Protein AF-A0A2E9ITE6-F1 (afdb_monomer_lite)

pLDDT: mean 83.81, std 17.24, range [31.77, 98.81]

Structure (mmCIF, N/CA/C/O backbone):
data_AF-A0A2E9ITE6-F1
#
_entry.id   AF-A0A2E9ITE6-F1
#
loop_
_atom_site.group_PDB
_atom_site.id
_atom_site.type_symbol
_atom_site.label_atom_id
_atom_site.label_alt_id
_atom_site.label_comp_id
_atom_site.label_asym_id
_atom_site.label_entity_id
_atom_site.label_seq_id
_atom_site.pdbx_PDB_ins_code
_atom_site.Cartn_x
_atom_site.Cartn_y
_atom_site.Cartn_z
_atom_site.occupancy
_atom_site.B_iso_or_equiv
_atom_site.auth_seq_id
_atom_site.auth_comp_id
_atom_site.auth_asym_id
_atom_site.auth_atom_id
_atom_site.pdbx_PDB_model_num
ATOM 1 N N . MET A 1 1 ? -23.332 -59.204 -45.149 1.00 41.25 1 MET A N 1
ATOM 2 C CA . MET A 1 1 ? -22.687 -58.885 -43.858 1.00 41.25 1 MET A CA 1
ATOM 3 C C . MET A 1 1 ? -21.439 -58.069 -44.155 1.00 41.25 1 MET A C 1
ATOM 5 O O . MET A 1 1 ? -20.481 -58.637 -44.654 1.00 41.25 1 MET A O 1
ATOM 9 N N . PHE A 1 2 ? -21.474 -56.753 -43.944 1.00 36.38 2 PHE A N 1
ATOM 10 C CA . PHE A 1 2 ? -20.295 -55.887 -44.044 1.00 36.38 2 PHE A CA 1
ATOM 11 C C . PHE A 1 2 ? -20.056 -55.280 -42.661 1.00 36.38 2 PHE A C 1
ATOM 13 O O . PHE A 1 2 ? -20.896 -54.529 -42.166 1.00 36.38 2 PHE A O 1
ATOM 20 N N . ASN A 1 3 ? -18.946 -55.659 -42.025 1.00 39.72 3 ASN A N 1
ATOM 21 C CA . ASN A 1 3 ? -18.510 -55.094 -40.751 1.00 39.72 3 ASN A CA 1
ATOM 22 C C . ASN A 1 3 ? -18.077 -53.640 -40.974 1.00 39.72 3 ASN A C 1
ATOM 24 O O . ASN A 1 3 ? -17.116 -53.377 -41.695 1.00 39.72 3 ASN A O 1
ATOM 28 N N . LYS A 1 4 ? -18.793 -52.697 -40.354 1.00 42.81 4 LYS A N 1
ATOM 29 C CA . LYS A 1 4 ? -18.358 -51.304 -40.224 1.00 42.81 4 LYS A CA 1
ATOM 30 C C . LYS A 1 4 ? -17.312 -51.233 -39.111 1.00 42.81 4 LYS A C 1
ATOM 32 O O . LYS A 1 4 ? -17.657 -51.377 -37.943 1.00 42.81 4 LYS A O 1
ATOM 37 N N . TYR A 1 5 ? -16.055 -51.008 -39.474 1.00 42.72 5 TYR A N 1
ATOM 38 C CA . TYR A 1 5 ? -15.015 -50.600 -38.533 1.00 42.72 5 TYR A CA 1
ATOM 39 C C . TYR A 1 5 ? -15.085 -49.077 -38.371 1.00 42.72 5 TYR A C 1
ATOM 41 O O . TYR A 1 5 ? -14.841 -48.339 -39.324 1.00 42.72 5 TYR A O 1
ATOM 49 N N . SER A 1 6 ? -15.469 -48.610 -37.182 1.00 41.81 6 SER A N 1
ATOM 50 C CA . SER A 1 6 ? -15.371 -47.198 -36.804 1.00 41.81 6 SER A CA 1
ATOM 51 C C . SER A 1 6 ? -13.935 -46.901 -36.380 1.00 41.81 6 SER A C 1
ATOM 53 O O . SER A 1 6 ? -13.457 -47.453 -35.392 1.00 41.81 6 SER A O 1
ATOM 55 N N . TYR A 1 7 ? -13.252 -46.036 -37.125 1.00 37.31 7 TYR A N 1
ATOM 56 C CA . TYR A 1 7 ? -11.965 -45.477 -36.723 1.00 37.31 7 TYR A CA 1
ATOM 57 C C . TYR A 1 7 ? -12.221 -44.259 -35.834 1.00 37.31 7 TYR A C 1
ATOM 59 O O . TYR A 1 7 ? -12.687 -43.225 -36.309 1.00 37.31 7 TYR A O 1
ATOM 67 N N . THR A 1 8 ? -11.942 -44.384 -34.538 1.00 37.75 8 THR A N 1
ATOM 68 C CA . THR A 1 8 ? -11.941 -43.248 -33.612 1.00 37.75 8 THR A CA 1
ATOM 69 C C . THR A 1 8 ? -10.639 -42.478 -33.810 1.00 37.75 8 THR A C 1
ATOM 71 O O . THR A 1 8 ? -9.567 -42.956 -33.442 1.00 37.75 8 THR A O 1
ATOM 74 N N . LEU A 1 9 ? -10.721 -41.305 -34.436 1.00 38.78 9 LEU A N 1
ATOM 75 C CA . LEU A 1 9 ? -9.591 -40.396 -34.602 1.00 38.78 9 LEU A CA 1
ATOM 76 C C . LEU A 1 9 ? -9.356 -39.671 -33.265 1.00 38.78 9 LEU A C 1
ATOM 78 O O . LEU A 1 9 ? -10.164 -38.836 -32.864 1.00 38.78 9 LEU A O 1
ATOM 82 N N . PHE A 1 10 ? -8.281 -40.009 -32.553 1.00 34.69 10 PHE A N 1
ATOM 83 C CA . PHE A 1 10 ? -7.825 -39.243 -31.390 1.00 34.69 10 PHE A CA 1
ATOM 84 C C . PHE A 1 10 ? -7.021 -38.039 -31.894 1.00 34.69 10 PHE A C 1
ATOM 86 O O . PHE A 1 10 ? -5.903 -38.197 -32.381 1.00 34.69 10 PHE A O 1
ATOM 93 N N . ALA A 1 11 ? -7.595 -36.839 -31.808 1.00 40.00 11 ALA A N 1
ATOM 94 C CA . ALA A 1 11 ? -6.848 -35.601 -31.996 1.00 40.00 11 ALA A CA 1
ATOM 95 C C . ALA A 1 11 ? -6.109 -35.287 -30.688 1.00 40.00 11 ALA A C 1
ATOM 97 O O . ALA A 1 11 ? -6.727 -34.927 -29.688 1.00 40.00 11 ALA A O 1
ATOM 98 N N . LEU A 1 12 ? -4.790 -35.482 -30.681 1.00 31.77 12 LEU A N 1
ATOM 99 C CA . LEU A 1 12 ? -3.928 -35.039 -29.591 1.00 31.77 12 LEU A CA 1
ATOM 100 C C . LEU A 1 12 ? -3.688 -33.536 -29.777 1.00 31.77 12 LEU A C 1
ATOM 102 O O . LEU A 1 12 ? -2.874 -33.133 -30.608 1.00 31.77 12 LEU A O 1
ATOM 106 N N . THR A 1 13 ? -4.432 -32.703 -29.054 1.00 41.09 13 THR A N 1
ATOM 107 C CA . THR A 1 13 ? -4.184 -31.259 -29.022 1.00 41.09 13 THR A CA 1
ATOM 108 C C . THR A 1 13 ? -2.882 -31.027 -28.264 1.00 41.09 13 THR A C 1
ATOM 110 O O . THR A 1 13 ? -2.829 -31.174 -27.044 1.00 41.09 13 THR A O 1
ATOM 113 N N . LEU A 1 14 ? -1.806 -30.728 -28.991 1.00 33.38 14 LEU A N 1
ATOM 114 C CA . LEU A 1 14 ? -0.538 -30.322 -28.400 1.00 33.38 14 LEU A CA 1
ATOM 115 C C . LEU A 1 14 ? -0.728 -28.910 -27.833 1.00 33.38 14 LEU A C 1
ATOM 117 O O . LEU A 1 14 ? -0.693 -27.931 -28.573 1.00 33.38 14 LEU A O 1
ATOM 121 N N . ILE A 1 15 ? -0.998 -28.811 -26.531 1.00 42.88 15 ILE A N 1
ATOM 122 C CA . ILE A 1 15 ? -0.981 -27.529 -25.826 1.00 42.88 15 ILE A CA 1
ATOM 123 C C . ILE A 1 15 ? 0.493 -27.158 -25.675 1.00 42.88 15 ILE A C 1
ATOM 125 O O . ILE A 1 15 ? 1.207 -27.725 -24.849 1.00 42.88 15 ILE A O 1
ATOM 129 N N . THR A 1 16 ? 0.978 -26.258 -26.525 1.00 40.75 16 THR A N 1
ATOM 130 C CA . THR A 1 16 ? 2.280 -25.621 -26.339 1.00 40.75 16 THR A CA 1
ATOM 131 C C . THR A 1 16 ? 2.180 -24.709 -25.124 1.00 40.75 16 THR A C 1
ATOM 133 O O . THR A 1 16 ? 1.663 -23.601 -25.227 1.00 40.75 16 THR A O 1
ATOM 136 N N . ALA A 1 17 ? 2.641 -25.184 -23.968 1.00 41.28 17 ALA A N 1
ATOM 137 C CA . ALA A 1 17 ? 2.921 -24.311 -22.840 1.00 41.28 17 ALA A CA 1
ATOM 138 C C . ALA A 1 17 ? 4.146 -23.465 -23.209 1.00 41.28 17 ALA A C 1
ATOM 140 O O . ALA A 1 17 ? 5.260 -23.982 -23.308 1.00 41.28 17 ALA A O 1
ATOM 141 N N . THR A 1 18 ? 3.943 -22.180 -23.479 1.00 49.12 18 THR A N 1
ATOM 142 C CA . THR A 1 18 ? 5.039 -21.215 -23.527 1.00 49.12 18 THR A CA 1
ATOM 143 C C . THR A 1 18 ? 5.490 -20.979 -22.093 1.00 49.12 18 THR A C 1
ATOM 145 O O . THR A 1 18 ? 4.862 -20.228 -21.358 1.00 49.12 18 THR A O 1
ATOM 148 N N . ALA A 1 19 ? 6.546 -21.670 -21.666 1.00 47.53 19 ALA A N 1
ATOM 149 C CA . ALA A 1 19 ? 7.256 -21.302 -20.450 1.00 47.53 19 ALA A CA 1
ATOM 150 C C . ALA A 1 19 ? 8.014 -20.001 -20.746 1.00 47.53 19 ALA A C 1
ATOM 152 O O . ALA A 1 19 ? 9.022 -20.023 -21.452 1.00 47.53 19 ALA A O 1
ATOM 153 N N . SER A 1 20 ? 7.493 -18.867 -20.286 1.00 57.78 20 SER A N 1
ATOM 154 C CA . SER A 1 20 ? 8.227 -17.606 -20.303 1.00 57.78 20 SER A CA 1
ATOM 155 C C . SER A 1 20 ? 9.176 -17.602 -19.100 1.00 57.78 20 SER A C 1
ATOM 157 O O . SER A 1 20 ? 8.721 -17.776 -17.971 1.00 57.78 20 SER A O 1
ATOM 159 N N . ALA A 1 21 ? 10.480 -17.478 -19.330 1.00 61.66 21 ALA A N 1
ATOM 160 C CA . ALA A 1 21 ? 11.458 -17.394 -18.246 1.00 61.66 21 ALA A CA 1
ATOM 161 C C . ALA A 1 21 ? 11.415 -16.004 -17.601 1.00 61.66 21 ALA A C 1
ATOM 163 O O . ALA A 1 21 ? 11.238 -15.025 -18.314 1.00 61.66 21 ALA A O 1
ATOM 164 N N . ASP A 1 22 ? 11.588 -15.914 -16.285 1.00 80.62 22 ASP A N 1
ATOM 165 C CA . ASP A 1 22 ? 11.754 -14.629 -15.599 1.00 80.62 22 ASP A CA 1
ATOM 166 C C . ASP A 1 22 ? 12.986 -13.886 -16.130 1.00 80.62 22 ASP A C 1
ATOM 168 O O . ASP A 1 22 ? 14.000 -14.505 -16.459 1.00 80.62 22 ASP A O 1
ATOM 172 N N . THR A 1 23 ? 12.913 -12.558 -16.176 1.00 85.44 23 THR A N 1
ATOM 173 C CA . THR A 1 23 ? 14.030 -11.697 -16.581 1.00 85.44 23 THR A CA 1
ATOM 174 C C . THR A 1 23 ? 14.613 -11.019 -15.350 1.00 85.44 23 THR A C 1
ATOM 176 O O . THR A 1 23 ? 13.887 -10.607 -14.445 1.00 85.44 23 THR A O 1
ATOM 179 N N . THR A 1 24 ? 15.935 -10.908 -15.272 1.00 89.50 24 THR A N 1
ATOM 180 C CA . THR A 1 24 ? 16.607 -10.267 -14.133 1.00 89.50 24 THR A CA 1
ATOM 181 C C . THR A 1 24 ? 17.216 -8.948 -14.569 1.00 89.50 24 THR A C 1
ATOM 183 O O . THR A 1 24 ? 17.790 -8.851 -15.655 1.00 89.50 24 THR A O 1
ATOM 186 N N . TRP A 1 25 ? 17.115 -7.940 -13.708 1.00 89.25 25 TRP A N 1
ATOM 187 C CA . TRP A 1 25 ? 17.840 -6.693 -13.873 1.00 89.25 25 TRP A CA 1
ATOM 188 C C . TRP A 1 25 ? 19.344 -6.971 -13.861 1.00 89.25 25 TRP A C 1
ATOM 190 O O . TRP A 1 25 ? 19.898 -7.418 -12.855 1.00 89.25 25 TRP A O 1
ATOM 200 N N . ILE A 1 26 ? 20.008 -6.704 -14.981 1.00 87.38 26 ILE A N 1
ATOM 201 C CA . ILE A 1 26 ? 21.465 -6.831 -15.119 1.00 87.38 26 ILE A CA 1
ATOM 202 C C . ILE A 1 26 ? 22.167 -5.471 -15.032 1.00 87.38 26 ILE A C 1
ATOM 204 O O . ILE A 1 26 ? 23.396 -5.421 -14.966 1.00 87.38 26 ILE A O 1
ATOM 208 N N . GLY A 1 27 ? 21.383 -4.389 -14.967 1.00 78.38 27 GLY A N 1
ATOM 209 C CA . GLY A 1 27 ? 21.866 -3.018 -15.042 1.00 78.38 27 GLY A CA 1
ATOM 210 C C . GLY A 1 27 ? 22.325 -2.653 -16.444 1.00 78.38 27 GLY A C 1
ATOM 211 O O . GLY A 1 27 ? 22.380 -3.501 -17.337 1.00 78.38 27 GLY A O 1
ATOM 212 N N . ALA A 1 28 ? 22.676 -1.381 -16.621 1.00 62.84 28 ALA A N 1
ATOM 213 C CA . ALA A 1 28 ? 23.299 -0.924 -17.848 1.00 62.84 28 ALA A CA 1
ATOM 214 C C . ALA A 1 28 ? 24.477 -1.847 -18.170 1.00 62.84 28 ALA A C 1
ATOM 216 O O . ALA A 1 28 ? 25.402 -2.007 -17.365 1.00 62.84 28 ALA A O 1
ATOM 217 N N . GLY A 1 29 ? 24.433 -2.478 -19.346 1.00 56.12 29 GLY A N 1
ATOM 218 C CA . GLY A 1 29 ? 25.604 -3.113 -19.934 1.00 56.12 29 GLY A CA 1
ATOM 219 C C . GLY A 1 29 ? 26.759 -2.108 -20.045 1.00 56.12 29 GLY A C 1
ATOM 220 O O . GLY A 1 29 ? 26.729 -1.006 -19.509 1.00 56.12 29 GLY A O 1
ATOM 221 N N . THR A 1 30 ? 27.817 -2.438 -20.778 1.00 48.75 30 THR A N 1
ATOM 222 C CA . THR A 1 30 ? 29.015 -1.576 -20.893 1.00 48.75 30 THR A CA 1
ATOM 223 C C . THR A 1 30 ? 28.768 -0.128 -21.365 1.00 48.75 30 THR A C 1
ATOM 225 O O . THR A 1 30 ? 29.694 0.678 -21.299 1.00 48.75 30 THR A O 1
ATOM 228 N N . ASP A 1 31 ? 27.544 0.213 -21.776 1.00 50.41 31 ASP A N 1
ATOM 229 C CA . ASP A 1 31 ? 27.064 1.566 -22.040 1.00 50.41 31 ASP A CA 1
ATOM 230 C C . ASP A 1 31 ? 26.201 2.065 -20.860 1.00 50.41 31 ASP A C 1
ATOM 232 O O . ASP A 1 31 ? 24.984 1.923 -20.838 1.00 50.41 31 ASP A O 1
ATOM 236 N N . ALA A 1 32 ? 26.865 2.648 -19.858 1.00 48.66 32 ALA A N 1
ATOM 237 C CA . ALA A 1 32 ? 26.340 3.102 -18.562 1.00 48.66 32 ALA A CA 1
ATOM 238 C C . ALA A 1 32 ? 25.343 4.291 -18.605 1.00 48.66 32 ALA A C 1
ATOM 240 O O . ALA A 1 32 ? 25.420 5.183 -17.761 1.00 48.66 32 ALA A O 1
ATOM 241 N N . ALA A 1 33 ? 24.467 4.371 -19.607 1.00 53.53 33 ALA A N 1
ATOM 242 C CA . ALA A 1 33 ? 23.705 5.587 -19.891 1.00 53.53 33 ALA A CA 1
ATOM 243 C C . ALA A 1 33 ? 22.247 5.585 -19.414 1.00 53.53 33 ALA A C 1
ATOM 245 O O . ALA A 1 33 ? 21.656 6.659 -19.408 1.00 53.53 33 ALA A O 1
ATOM 246 N N . SER A 1 34 ? 21.670 4.450 -19.012 1.00 68.62 34 SER A N 1
ATOM 247 C CA . SER A 1 34 ? 20.278 4.444 -18.561 1.00 68.62 34 SER A CA 1
ATOM 248 C C . SER A 1 34 ? 20.054 3.499 -17.385 1.00 68.62 34 SER A C 1
ATOM 250 O O . SER A 1 34 ? 20.242 2.288 -17.487 1.00 68.62 34 SER A O 1
ATOM 252 N N . SER A 1 35 ? 19.670 4.079 -16.251 1.00 81.88 35 SER A N 1
ATOM 253 C CA . SER A 1 35 ? 19.080 3.413 -15.084 1.00 81.88 35 SER A CA 1
ATOM 254 C C . SER A 1 35 ? 17.596 3.096 -15.293 1.00 81.88 35 SER A C 1
ATOM 256 O O . SER A 1 35 ? 16.972 2.556 -14.378 1.00 81.88 35 SER A O 1
ATOM 258 N N . ASP A 1 36 ? 17.051 3.399 -16.478 1.00 87.12 36 ASP A N 1
ATOM 259 C CA . ASP A 1 36 ? 15.643 3.239 -16.818 1.00 87.12 36 ASP A CA 1
ATOM 260 C C . ASP A 1 36 ? 15.212 1.777 -16.746 1.00 87.12 36 ASP A C 1
ATOM 262 O O . ASP A 1 36 ? 15.728 0.890 -17.440 1.00 87.12 36 ASP A O 1
ATOM 266 N N . ILE A 1 37 ? 14.194 1.534 -15.932 1.00 87.19 37 ILE A N 1
ATOM 267 C CA . ILE A 1 37 ? 13.508 0.252 -15.854 1.00 87.19 37 ILE A CA 1
ATOM 268 C C . ILE A 1 37 ? 12.767 -0.084 -17.165 1.00 87.19 37 ILE A C 1
ATOM 270 O O . ILE A 1 37 ? 12.460 -1.252 -17.427 1.00 87.19 37 ILE A O 1
ATOM 274 N N . GLY A 1 38 ? 12.471 0.934 -17.978 1.00 86.50 38 GLY A N 1
ATOM 275 C CA . GLY A 1 38 ? 11.885 0.884 -19.312 1.00 86.50 38 GLY A CA 1
ATOM 276 C C . GLY A 1 38 ? 12.831 0.456 -20.437 1.00 86.50 38 GLY A C 1
ATOM 277 O O . GLY A 1 38 ? 12.330 0.075 -21.500 1.00 86.50 38 GLY A O 1
ATOM 278 N N . ASP A 1 39 ? 14.149 0.409 -20.220 1.00 87.00 39 ASP A N 1
ATOM 279 C CA . ASP A 1 39 ? 15.110 -0.019 -21.242 1.00 87.00 39 ASP A CA 1
ATOM 280 C C . ASP A 1 39 ? 15.305 -1.544 -21.238 1.00 87.00 39 ASP A C 1
ATOM 282 O O . ASP A 1 39 ? 15.857 -2.128 -20.306 1.00 87.00 39 ASP A O 1
ATOM 286 N N . ALA A 1 40 ? 14.901 -2.205 -22.328 1.00 87.25 40 ALA A N 1
ATOM 287 C CA . ALA A 1 40 ? 15.056 -3.647 -22.523 1.00 87.25 40 ALA A CA 1
ATOM 288 C C . ALA A 1 40 ? 16.512 -4.136 -22.449 1.00 87.25 40 ALA A C 1
ATOM 290 O O . ALA A 1 40 ? 16.728 -5.311 -22.154 1.00 87.25 40 ALA A O 1
ATOM 291 N N . ALA A 1 41 ? 17.495 -3.272 -22.720 1.00 87.50 41 ALA A N 1
ATOM 292 C CA . ALA A 1 41 ? 18.912 -3.616 -22.647 1.00 87.50 41 ALA A CA 1
ATOM 293 C C . ALA A 1 41 ? 19.403 -3.851 -21.207 1.00 87.50 41 ALA A C 1
ATOM 295 O O . ALA A 1 41 ? 20.414 -4.529 -21.017 1.00 87.50 41 ALA A O 1
ATOM 296 N N . ASN A 1 42 ? 18.675 -3.348 -20.206 1.00 87.69 42 ASN A N 1
ATOM 297 C CA . ASN A 1 42 ? 18.994 -3.514 -18.786 1.00 87.69 42 ASN A CA 1
ATOM 298 C C . ASN A 1 42 ? 18.491 -4.841 -18.191 1.00 87.69 42 ASN A C 1
ATOM 300 O O . ASN A 1 42 ? 18.655 -5.101 -16.993 1.00 87.69 42 ASN A O 1
ATOM 304 N N . TRP A 1 43 ? 17.885 -5.691 -19.018 1.00 89.19 43 TRP A N 1
ATOM 305 C CA . TRP A 1 43 ? 17.232 -6.930 -18.616 1.00 89.19 43 TRP A CA 1
ATOM 306 C C . TRP A 1 43 ? 17.854 -8.135 -19.320 1.00 89.19 43 TRP A C 1
ATOM 308 O O . TRP A 1 43 ? 18.120 -8.085 -20.521 1.00 89.19 43 TRP A O 1
ATOM 318 N N . SER A 1 44 ? 18.059 -9.235 -18.588 1.00 88.94 44 SER A N 1
ATOM 319 C CA . SER A 1 44 ? 18.719 -10.441 -19.117 1.00 88.94 44 SER A CA 1
ATOM 320 C C . SER A 1 44 ? 18.041 -11.008 -20.362 1.00 88.94 44 SER A C 1
ATOM 322 O O . SER A 1 44 ? 18.722 -11.478 -21.271 1.00 88.94 44 SER A O 1
ATOM 324 N N . ASP A 1 45 ? 16.711 -10.929 -20.405 1.00 86.25 45 ASP A N 1
ATOM 325 C CA . ASP A 1 45 ? 15.880 -11.544 -21.439 1.00 86.25 45 ASP A CA 1
ATOM 326 C C . ASP A 1 45 ? 14.832 -10.560 -21.992 1.00 86.25 45 ASP A C 1
ATOM 328 O O . ASP A 1 45 ? 13.750 -10.948 -22.432 1.00 86.25 45 ASP A O 1
ATOM 332 N N . GLY A 1 46 ? 15.165 -9.264 -21.987 1.00 84.88 46 GLY A N 1
ATOM 333 C CA . GLY A 1 46 ? 14.271 -8.179 -22.398 1.00 84.88 46 GLY A CA 1
ATOM 334 C C . GLY A 1 46 ? 13.287 -7.751 -21.306 1.00 84.88 46 GLY A C 1
ATOM 335 O O . GLY A 1 46 ? 13.321 -8.253 -20.182 1.00 84.88 46 GLY A O 1
ATOM 336 N N . LEU A 1 47 ? 12.433 -6.775 -21.634 1.00 85.06 47 LEU A N 1
ATOM 337 C CA . LEU A 1 47 ? 11.536 -6.138 -20.667 1.00 85.06 47 LEU A CA 1
ATOM 338 C C . LEU A 1 47 ? 10.532 -7.107 -20.044 1.00 85.06 47 LEU A C 1
ATOM 340 O O . LEU A 1 47 ? 9.935 -7.900 -20.776 1.00 85.06 47 LEU A O 1
ATOM 344 N N . PRO A 1 48 ? 10.236 -6.948 -18.740 1.00 84.94 48 PRO A N 1
ATOM 345 C CA . PRO A 1 48 ? 9.089 -7.567 -18.093 1.00 84.94 48 PRO A CA 1
ATOM 346 C C . PRO A 1 48 ? 7.793 -7.322 -18.878 1.00 84.94 48 PRO A C 1
ATOM 348 O O . PRO A 1 48 ? 7.565 -6.206 -19.344 1.00 84.94 48 PRO A O 1
ATOM 351 N N . THR A 1 49 ? 6.925 -8.328 -19.023 1.00 76.31 49 THR A N 1
ATOM 352 C CA . THR A 1 49 ? 5.613 -8.177 -19.675 1.00 76.31 49 THR A CA 1
ATOM 353 C C . THR A 1 49 ? 4.546 -8.978 -18.943 1.00 76.31 49 THR A C 1
ATOM 355 O O . THR A 1 49 ? 4.803 -10.068 -18.453 1.00 76.31 49 THR A O 1
ATOM 358 N N . ASN A 1 50 ? 3.322 -8.460 -18.907 1.00 67.38 50 ASN A N 1
ATOM 359 C CA . ASN A 1 50 ? 2.139 -9.159 -18.407 1.00 67.38 50 ASN A CA 1
ATOM 360 C C . ASN A 1 50 ? 1.318 -9.722 -19.585 1.00 67.38 50 ASN A C 1
ATOM 362 O O . ASN A 1 50 ? 0.149 -9.380 -19.765 1.00 67.38 50 ASN A O 1
ATOM 366 N N . SER A 1 51 ? 1.960 -10.497 -20.472 1.00 56.44 51 SER A N 1
ATOM 367 C CA . SER A 1 51 ? 1.342 -10.936 -21.740 1.00 56.44 51 SER A CA 1
ATOM 368 C C . SER A 1 51 ? 0.220 -11.976 -21.588 1.00 56.44 51 SER A C 1
ATOM 370 O O . SER A 1 51 ? -0.485 -12.254 -22.559 1.00 56.44 51 SER A O 1
ATOM 372 N N . ASP A 1 52 ? -0.022 -12.471 -20.374 1.00 51.19 52 ASP A N 1
ATOM 373 C CA . ASP A 1 52 ? -1.215 -13.235 -20.022 1.00 51.19 52 ASP A CA 1
ATOM 374 C C . ASP A 1 52 ? -1.567 -12.990 -18.540 1.00 51.19 52 ASP A C 1
ATOM 376 O O . ASP A 1 52 ? -0.867 -13.509 -17.677 1.00 51.19 52 ASP A O 1
ATOM 380 N N . PRO A 1 53 ? -2.643 -12.246 -18.212 1.00 46.94 53 PRO A N 1
ATOM 381 C CA . PRO A 1 53 ? -3.041 -11.973 -16.827 1.00 46.94 53 PRO A CA 1
ATOM 382 C C . PRO A 1 53 ? -3.484 -13.228 -16.053 1.00 46.94 53 PRO A C 1
ATOM 384 O O . PRO A 1 53 ? -3.689 -13.153 -14.842 1.00 46.94 53 PRO A O 1
ATOM 387 N N . ALA A 1 54 ? -3.659 -14.373 -16.728 1.00 44.25 54 ALA A N 1
ATOM 388 C CA . ALA A 1 54 ? -3.930 -15.668 -16.105 1.00 44.25 54 ALA A CA 1
ATOM 389 C C . ALA A 1 54 ? -2.670 -16.536 -15.932 1.00 44.25 54 ALA A C 1
ATOM 391 O O . ALA A 1 54 ? -2.738 -17.575 -15.269 1.00 44.25 54 ALA A O 1
ATOM 392 N N . SER A 1 55 ? -1.531 -16.129 -16.497 1.00 47.59 55 SER A N 1
ATOM 393 C CA . SER A 1 55 ? -0.244 -16.773 -16.273 1.00 47.59 55 SER A CA 1
ATOM 394 C C . SER A 1 55 ? 0.633 -15.842 -15.444 1.00 47.59 55 SER A C 1
ATOM 396 O O . SER A 1 55 ? 0.832 -14.683 -15.784 1.00 47.59 55 SER A O 1
ATOM 398 N N . GLU A 1 56 ? 1.249 -16.351 -14.387 1.00 51.16 56 GLU A N 1
ATOM 399 C CA . GLU A 1 56 ? 2.313 -15.650 -13.650 1.00 51.16 56 GLU A CA 1
ATOM 400 C C . GLU A 1 56 ? 3.588 -15.434 -14.512 1.00 51.16 56 GLU A C 1
ATOM 402 O O . GLU A 1 56 ? 4.673 -15.177 -14.002 1.00 51.16 56 GLU A O 1
ATOM 407 N N . GLY A 1 57 ? 3.483 -15.589 -15.834 1.00 54.09 57 GLY A N 1
ATOM 408 C CA . GLY A 1 57 ? 4.569 -15.780 -16.776 1.00 54.09 57 GLY A CA 1
ATOM 409 C C . GLY A 1 57 ? 5.064 -14.476 -17.374 1.00 54.09 57 GLY A C 1
ATOM 410 O O . GLY A 1 57 ? 4.650 -14.092 -18.467 1.00 54.09 57 GLY A O 1
ATOM 411 N N . PHE A 1 58 ? 5.948 -13.828 -16.620 1.00 59.94 58 PHE A N 1
ATOM 412 C CA . PHE A 1 58 ? 7.198 -13.175 -17.033 1.00 59.94 58 PHE A CA 1
ATOM 413 C C . PHE A 1 58 ? 7.484 -12.069 -16.012 1.00 59.94 58 PHE A C 1
ATOM 415 O O . PHE A 1 58 ? 7.017 -10.931 -16.126 1.00 59.94 58 PHE A O 1
ATOM 422 N N . ILE A 1 59 ? 8.204 -12.441 -14.953 1.00 76.38 59 ILE A N 1
ATOM 423 C CA . ILE A 1 59 ? 8.473 -11.568 -13.813 1.00 76.38 59 ILE A CA 1
ATOM 424 C C . ILE A 1 59 ? 9.813 -10.865 -14.032 1.00 76.38 59 ILE A C 1
ATOM 426 O O . ILE A 1 59 ? 10.817 -11.497 -14.359 1.00 76.38 59 ILE A O 1
ATOM 430 N N . GLY A 1 60 ? 9.835 -9.549 -13.829 1.00 82.75 60 GLY A N 1
ATOM 431 C CA . GLY A 1 60 ? 11.066 -8.783 -13.694 1.00 82.75 60 GLY A CA 1
ATOM 432 C C . GLY A 1 60 ? 11.615 -8.873 -12.277 1.00 82.75 60 GLY A C 1
ATOM 433 O O . GLY A 1 60 ? 11.010 -8.338 -11.349 1.00 82.75 60 GLY A O 1
ATOM 434 N N . LEU A 1 61 ? 12.770 -9.509 -12.092 1.00 87.81 61 LEU A N 1
ATOM 435 C CA . LEU A 1 61 ? 13.484 -9.511 -10.818 1.00 87.81 61 LEU A CA 1
ATOM 436 C C . LEU A 1 61 ? 14.450 -8.324 -10.742 1.00 87.81 61 LEU A C 1
ATOM 438 O O . LEU A 1 61 ? 15.470 -8.298 -11.427 1.00 87.81 61 LEU A O 1
ATOM 442 N N . VAL A 1 62 ? 14.173 -7.382 -9.843 1.00 86.62 62 VAL A N 1
ATOM 443 C CA . VAL A 1 62 ? 15.111 -6.328 -9.437 1.00 86.62 62 VAL A CA 1
ATOM 444 C C . VAL A 1 62 ? 15.757 -6.769 -8.120 1.00 86.62 62 VAL A C 1
ATOM 446 O O . VAL A 1 62 ? 15.172 -6.645 -7.042 1.00 86.62 62 VAL A O 1
ATOM 449 N N . GLY A 1 63 ? 16.948 -7.368 -8.194 1.00 83.56 63 GLY A N 1
ATOM 450 C CA . GLY A 1 63 ? 17.583 -7.997 -7.032 1.00 83.56 63 GLY A CA 1
ATOM 451 C C . GLY A 1 63 ? 18.909 -8.703 -7.332 1.00 83.56 63 GLY A C 1
ATOM 452 O O . GLY A 1 63 ? 19.541 -8.462 -8.353 1.00 83.56 63 GLY A O 1
ATOM 453 N N . GLY A 1 64 ? 19.353 -9.565 -6.408 1.00 77.88 64 GLY A N 1
ATOM 454 C CA . GLY A 1 64 ? 20.652 -10.263 -6.444 1.00 77.88 64 GLY A CA 1
ATOM 455 C C . GLY A 1 64 ? 21.741 -9.546 -5.636 1.00 77.88 64 GLY A C 1
ATOM 456 O O . GLY A 1 64 ? 22.454 -10.168 -4.850 1.00 77.88 64 GLY A O 1
ATOM 457 N N . SER A 1 65 ? 21.787 -8.222 -5.747 1.00 82.88 65 SER A N 1
ATOM 458 C CA . SER A 1 65 ? 22.473 -7.291 -4.844 1.00 82.88 65 SER A CA 1
ATOM 459 C C . SER A 1 65 ? 21.668 -5.988 -4.777 1.00 82.88 65 SER A C 1
ATOM 461 O O . SER A 1 65 ? 20.972 -5.704 -5.754 1.00 82.88 65 SER A O 1
ATOM 463 N N . PRO A 1 66 ? 21.763 -5.193 -3.692 1.00 89.19 66 PRO A N 1
ATOM 464 C CA . PRO A 1 66 ? 21.050 -3.922 -3.605 1.00 89.19 66 PRO A CA 1
ATOM 465 C C . PRO A 1 66 ? 21.365 -3.028 -4.810 1.00 89.19 66 PRO A C 1
ATOM 467 O O . PRO A 1 66 ? 22.534 -2.738 -5.081 1.00 89.19 66 PRO A O 1
ATOM 470 N N . VAL A 1 67 ? 20.328 -2.606 -5.529 1.00 90.50 67 VAL A N 1
ATOM 471 C CA . VAL A 1 67 ? 20.418 -1.699 -6.679 1.00 90.50 67 VAL A CA 1
ATOM 472 C C . VAL A 1 67 ? 19.263 -0.707 -6.650 1.00 90.50 67 VAL A C 1
ATOM 474 O O . VAL A 1 67 ? 18.159 -1.062 -6.246 1.00 90.50 67 VAL A O 1
ATOM 477 N N . THR A 1 68 ? 19.509 0.517 -7.105 1.00 91.12 68 THR A N 1
ATOM 478 C CA . THR A 1 68 ? 18.448 1.478 -7.409 1.00 91.12 68 THR A CA 1
ATOM 479 C C . THR A 1 68 ? 18.241 1.501 -8.915 1.00 91.12 68 THR A C 1
ATOM 481 O O . THR A 1 68 ? 19.202 1.687 -9.662 1.00 91.12 68 THR A O 1
ATOM 484 N N . VAL A 1 69 ? 17.004 1.283 -9.345 1.00 90.69 69 VAL A N 1
ATOM 485 C CA . VAL A 1 69 ? 16.564 1.414 -10.737 1.00 90.69 69 VAL A CA 1
ATOM 486 C C . VAL A 1 69 ? 15.596 2.581 -10.825 1.00 90.69 69 VAL A C 1
ATOM 488 O O . VAL A 1 69 ? 14.862 2.842 -9.870 1.00 90.69 69 VAL A O 1
ATOM 491 N N . GLU A 1 70 ? 15.605 3.289 -11.943 1.00 90.25 70 GLU A N 1
ATOM 492 C CA . GLU A 1 70 ? 14.853 4.530 -12.098 1.00 90.25 70 GLU A CA 1
ATOM 493 C C . GLU A 1 70 ? 13.642 4.333 -13.012 1.00 90.25 70 GLU A C 1
ATOM 495 O O . GLU A 1 70 ? 13.665 3.535 -13.949 1.00 90.25 70 GLU A O 1
ATOM 500 N N . LEU A 1 71 ? 12.568 5.059 -12.715 1.00 88.56 71 LEU A N 1
ATOM 501 C CA . LEU A 1 71 ? 11.433 5.256 -13.609 1.00 88.56 71 LEU A CA 1
ATOM 502 C C . LEU A 1 71 ? 11.676 6.541 -14.400 1.00 88.56 71 LEU A C 1
ATOM 504 O O . LEU A 1 71 ? 11.736 7.615 -13.799 1.00 88.56 71 LEU A O 1
ATOM 508 N N . GLU A 1 72 ? 11.780 6.454 -15.726 1.00 83.31 72 GLU A N 1
ATOM 509 C CA . GLU A 1 72 ? 11.890 7.639 -16.592 1.00 83.31 72 GLU A CA 1
ATOM 510 C C . GLU A 1 72 ? 10.523 8.090 -17.142 1.00 83.31 72 GLU A C 1
ATOM 512 O O . GLU A 1 72 ? 10.359 9.216 -17.621 1.00 83.31 72 GLU A O 1
ATOM 517 N N . SER A 1 73 ? 9.500 7.241 -17.035 1.00 82.88 73 SER A N 1
ATOM 518 C CA . SER A 1 73 ? 8.140 7.507 -17.484 1.00 82.88 73 SER A CA 1
ATOM 519 C C . SER A 1 73 ? 7.090 7.083 -16.461 1.00 82.88 73 SER A C 1
ATOM 521 O O . SER A 1 73 ? 7.172 6.059 -15.780 1.00 82.88 73 SER A O 1
ATOM 523 N N . ARG A 1 74 ? 5.999 7.861 -16.438 1.00 79.44 74 ARG A N 1
ATOM 524 C CA . ARG A 1 74 ? 4.820 7.657 -15.581 1.00 79.44 74 ARG A CA 1
ATOM 525 C C . ARG A 1 74 ? 4.198 6.278 -15.725 1.00 79.44 74 ARG A C 1
ATOM 527 O O . ARG A 1 74 ? 3.389 5.930 -14.882 1.00 79.44 74 ARG A O 1
ATOM 534 N N . SER A 1 75 ? 4.480 5.566 -16.815 1.00 80.19 75 SER A N 1
ATOM 535 C CA . SER A 1 75 ? 3.853 4.299 -17.187 1.00 80.19 75 SER A CA 1
ATOM 536 C C . SER A 1 75 ? 4.811 3.114 -17.201 1.00 80.19 75 SER A C 1
ATOM 538 O O . SER A 1 75 ? 4.413 2.053 -17.676 1.00 80.19 75 SER A O 1
ATOM 540 N N . ASP A 1 76 ? 6.054 3.256 -16.744 1.00 85.75 76 ASP A N 1
ATOM 541 C CA . ASP A 1 76 ? 7.050 2.185 -16.891 1.00 85.75 76 ASP A CA 1
ATOM 542 C C . ASP A 1 76 ? 6.711 0.921 -16.113 1.00 85.75 76 ASP A C 1
ATOM 544 O O . ASP A 1 76 ? 7.155 -0.166 -16.478 1.00 85.75 76 ASP A O 1
ATOM 548 N N . LEU A 1 77 ? 5.868 1.033 -15.087 1.00 88.06 77 LEU A N 1
ATOM 549 C CA . LEU A 1 77 ? 5.357 -0.132 -14.380 1.00 88.06 77 LEU A CA 1
ATOM 550 C C . LEU A 1 77 ? 4.102 -0.737 -15.020 1.00 88.06 77 LEU A C 1
ATOM 552 O O . LEU A 1 77 ? 3.686 -1.802 -14.585 1.00 88.06 77 LEU A O 1
ATOM 556 N N . ASN A 1 78 ? 3.480 -0.100 -16.020 1.00 87.69 78 ASN A N 1
ATOM 557 C CA . ASN A 1 78 ? 2.196 -0.543 -16.570 1.00 87.69 78 ASN A CA 1
ATOM 558 C C . ASN A 1 78 ? 2.308 -1.828 -17.381 1.00 87.69 78 ASN A C 1
ATOM 560 O O . ASN A 1 78 ? 3.095 -1.915 -18.322 1.00 87.69 78 ASN A O 1
ATOM 564 N N . GLY A 1 79 ? 1.416 -2.781 -17.104 1.00 86.69 79 GLY A N 1
ATOM 565 C CA . GLY A 1 79 ? 1.389 -4.043 -17.835 1.00 86.69 79 GLY A CA 1
ATOM 566 C C . GLY A 1 79 ? 2.585 -4.935 -17.520 1.00 86.69 79 GLY A C 1
ATOM 567 O O . GLY A 1 79 ? 2.982 -5.713 -18.389 1.00 86.69 79 GLY A O 1
ATOM 568 N N . ARG A 1 80 ? 3.203 -4.798 -16.340 1.00 87.56 80 ARG A N 1
ATOM 569 C CA . ARG A 1 80 ? 4.443 -5.498 -15.986 1.00 87.56 80 ARG A CA 1
ATOM 570 C C . ARG A 1 80 ? 4.384 -6.042 -14.564 1.00 87.56 80 ARG A C 1
ATOM 572 O O . ARG A 1 80 ? 3.850 -5.402 -13.664 1.00 87.56 80 ARG A O 1
ATOM 579 N N . ASN A 1 81 ? 4.960 -7.224 -14.370 1.00 89.19 81 ASN A N 1
ATOM 580 C CA . ASN A 1 81 ? 5.056 -7.853 -13.060 1.00 89.19 81 ASN A CA 1
ATOM 581 C C . ASN A 1 81 ? 6.495 -7.775 -12.554 1.00 89.19 81 ASN A C 1
ATOM 583 O O . ASN A 1 81 ? 7.423 -8.117 -13.288 1.00 89.19 81 ASN A O 1
ATOM 587 N N . TYR A 1 82 ? 6.678 -7.349 -11.307 1.00 91.62 82 TYR A N 1
ATOM 588 C CA . TYR A 1 82 ? 7.993 -7.151 -10.707 1.00 91.62 82 TYR A CA 1
ATOM 589 C C . TYR A 1 82 ? 8.108 -7.824 -9.344 1.00 91.62 82 TYR A C 1
ATOM 591 O O . TYR A 1 82 ? 7.179 -7.778 -8.537 1.00 91.62 82 TYR A O 1
ATOM 599 N N . THR A 1 83 ? 9.294 -8.351 -9.059 1.00 93.81 83 THR A N 1
ATOM 600 C CA . THR A 1 83 ? 9.742 -8.672 -7.704 1.00 93.81 83 THR A CA 1
ATOM 601 C C . THR A 1 83 ? 10.960 -7.819 -7.386 1.00 93.81 83 THR A C 1
ATOM 603 O O . THR A 1 83 ? 11.977 -7.902 -8.074 1.00 93.81 83 THR A O 1
ATOM 606 N N . VAL A 1 84 ? 10.877 -7.016 -6.330 1.00 95.38 84 VAL A N 1
ATOM 607 C CA . VAL A 1 84 ? 11.977 -6.186 -5.830 1.00 95.38 84 VAL A CA 1
ATOM 608 C C . VAL A 1 84 ? 12.414 -6.749 -4.490 1.00 95.38 84 VAL A C 1
ATOM 610 O O . VAL A 1 84 ? 11.599 -6.913 -3.582 1.00 95.38 84 VAL A O 1
ATOM 613 N N . SER A 1 85 ? 13.693 -7.078 -4.358 1.00 95.06 85 SER A N 1
ATOM 614 C CA . SER A 1 85 ? 14.203 -7.786 -3.180 1.00 95.06 85 SER A CA 1
ATOM 615 C C . SER A 1 85 ? 15.595 -7.319 -2.776 1.00 95.06 85 SER A C 1
ATOM 617 O O . SER A 1 85 ? 16.237 -6.551 -3.488 1.00 95.06 85 SER A O 1
ATOM 619 N N . ASN A 1 86 ? 16.091 -7.832 -1.646 1.00 92.19 86 ASN A N 1
ATOM 620 C CA . ASN A 1 86 ? 17.473 -7.642 -1.188 1.00 92.19 86 ASN A CA 1
ATOM 621 C C . ASN A 1 86 ? 17.889 -6.168 -1.002 1.00 92.19 86 ASN A C 1
ATOM 623 O O . ASN A 1 86 ? 19.038 -5.818 -1.261 1.00 92.19 86 ASN A O 1
ATOM 627 N N . GLY A 1 87 ? 16.975 -5.306 -0.556 1.00 93.06 87 GLY A N 1
ATOM 628 C CA . GLY A 1 87 ? 17.227 -3.878 -0.345 1.00 93.06 87 GLY A CA 1
ATOM 629 C C . GLY A 1 87 ? 17.301 -3.051 -1.628 1.00 93.06 87 GLY A C 1
ATOM 630 O O . GLY A 1 87 ? 17.735 -1.905 -1.573 1.00 93.06 87 GLY A O 1
ATOM 631 N N . SER A 1 88 ? 16.933 -3.619 -2.779 1.00 95.31 88 SER A N 1
ATOM 632 C CA . SER A 1 88 ? 16.837 -2.870 -4.032 1.00 95.31 88 SER A CA 1
ATOM 633 C C . SER A 1 88 ? 15.633 -1.935 -4.042 1.00 95.31 88 SER A C 1
ATOM 635 O O . SER A 1 88 ? 14.628 -2.203 -3.383 1.00 95.31 88 SER A O 1
ATOM 637 N N . THR A 1 89 ? 15.715 -0.880 -4.846 1.00 95.38 89 THR A N 1
ATOM 638 C CA . THR A 1 89 ? 14.700 0.170 -4.943 1.00 95.38 89 THR A CA 1
ATOM 639 C C . THR A 1 89 ? 14.329 0.414 -6.399 1.00 95.38 89 THR A C 1
ATOM 641 O O . THR A 1 89 ? 15.209 0.633 -7.228 1.00 95.38 89 THR A O 1
ATOM 644 N N . ILE A 1 90 ? 13.033 0.418 -6.705 1.00 94.44 90 ILE A N 1
ATOM 645 C CA . ILE A 1 90 ? 12.500 1.114 -7.880 1.00 94.44 90 ILE A CA 1
ATOM 646 C C . ILE A 1 90 ? 12.188 2.538 -7.426 1.00 94.44 90 ILE A C 1
ATOM 648 O O . ILE A 1 90 ? 11.374 2.718 -6.521 1.00 94.44 90 ILE A O 1
ATOM 652 N N . HIS A 1 91 ? 12.850 3.525 -8.015 1.00 92.19 91 HIS A N 1
ATOM 653 C CA . HIS A 1 91 ? 12.748 4.928 -7.628 1.00 92.19 91 HIS A CA 1
ATOM 654 C C . HIS A 1 91 ? 12.233 5.776 -8.795 1.00 92.19 91 HIS A C 1
ATOM 656 O O . HIS A 1 91 ? 12.683 5.632 -9.929 1.00 92.19 91 HIS A O 1
ATOM 662 N N . SER A 1 92 ? 11.293 6.676 -8.529 1.00 87.75 92 SER A N 1
ATOM 663 C CA . SER A 1 92 ? 10.860 7.693 -9.487 1.00 87.75 92 SER A CA 1
ATOM 664 C C . SER A 1 92 ? 11.659 8.973 -9.281 1.00 87.75 92 SER A C 1
ATOM 666 O O . SER A 1 92 ? 11.506 9.623 -8.250 1.00 87.75 92 SER A O 1
ATOM 668 N N . VAL A 1 93 ? 12.459 9.378 -10.271 1.00 68.00 93 VAL A N 1
ATOM 669 C CA . VAL A 1 93 ? 13.262 10.606 -10.175 1.00 68.00 93 VAL A CA 1
ATOM 670 C C . VAL A 1 93 ? 12.411 11.825 -10.540 1.00 68.00 93 VAL A C 1
ATOM 672 O O . VAL A 1 93 ? 12.380 12.242 -11.695 1.00 68.00 93 VAL A O 1
ATOM 675 N N . GLY A 1 94 ? 11.758 12.427 -9.542 1.00 66.06 94 GLY A N 1
ATOM 676 C CA . GLY A 1 94 ? 11.150 13.761 -9.631 1.00 66.06 94 GLY A CA 1
ATOM 677 C C . GLY A 1 94 ? 10.086 13.953 -10.722 1.00 66.06 94 GLY A C 1
ATOM 678 O O . GLY A 1 94 ? 9.626 13.004 -11.350 1.00 66.06 94 GLY A O 1
ATOM 679 N N . ASP A 1 95 ? 9.647 15.205 -10.895 1.00 62.28 95 ASP A N 1
ATOM 680 C CA . ASP A 1 95 ? 8.545 15.590 -11.786 1.00 62.28 95 ASP A CA 1
ATOM 681 C C . ASP A 1 95 ? 8.722 15.006 -13.192 1.00 62.28 95 ASP A C 1
ATOM 683 O O . ASP A 1 95 ? 9.534 15.474 -13.996 1.00 62.28 95 ASP A O 1
ATOM 687 N N . PHE A 1 96 ? 7.911 14.001 -13.514 1.00 69.25 96 PHE A N 1
ATOM 688 C CA . PHE A 1 96 ? 7.779 13.521 -14.878 1.00 69.25 96 PHE A CA 1
ATOM 689 C C . PHE A 1 96 ? 7.448 14.718 -15.783 1.00 69.25 96 PHE A C 1
ATOM 691 O O . PHE A 1 96 ? 6.486 15.442 -15.498 1.00 69.25 96 PHE A O 1
ATOM 698 N N . PRO A 1 97 ? 8.209 14.956 -16.863 1.00 56.50 97 PRO A N 1
ATOM 699 C CA . PRO A 1 97 ? 8.093 16.174 -17.649 1.00 56.50 97 PRO A CA 1
ATOM 700 C C . PRO A 1 97 ? 6.778 16.203 -18.446 1.00 56.50 97 PRO A C 1
ATOM 702 O O . PRO A 1 97 ? 6.763 15.880 -19.627 1.00 56.50 97 PRO A O 1
ATOM 705 N N . ASP A 1 98 ? 5.666 16.611 -17.825 1.00 54.28 98 ASP A N 1
ATOM 706 C CA . ASP A 1 98 ? 4.508 17.168 -18.529 1.00 54.28 98 ASP A CA 1
ATOM 707 C C . ASP A 1 98 ? 3.603 18.022 -17.620 1.00 54.28 98 ASP A C 1
ATOM 709 O O . ASP A 1 98 ? 3.161 17.614 -16.544 1.00 54.28 98 ASP A O 1
ATOM 713 N N . THR A 1 99 ? 3.299 19.212 -18.132 1.00 48.09 99 THR A N 1
ATOM 714 C CA . THR A 1 99 ? 2.688 20.406 -17.523 1.00 48.09 99 THR A CA 1
ATOM 715 C C . THR A 1 99 ? 1.185 20.322 -17.212 1.00 48.09 99 THR A C 1
ATOM 717 O O . THR A 1 99 ? 0.509 21.350 -17.126 1.00 48.09 99 THR A O 1
ATOM 720 N N . SER A 1 100 ? 0.626 19.127 -17.030 1.00 52.84 100 SER A N 1
ATOM 721 C CA . SER A 1 100 ? -0.816 18.959 -16.826 1.00 52.84 100 SER A CA 1
ATOM 722 C C . SER A 1 100 ? -1.157 17.919 -15.763 1.00 52.84 100 SER A C 1
ATOM 724 O O . SER A 1 100 ? -1.509 16.818 -16.132 1.00 52.84 100 SER A O 1
ATOM 726 N N . ASN A 1 101 ? -1.123 18.255 -14.467 1.00 53.25 101 ASN A N 1
ATOM 727 C CA . ASN A 1 101 ? -1.876 17.560 -13.395 1.00 53.25 101 ASN A CA 1
ATOM 728 C C . ASN A 1 101 ? -1.829 16.010 -13.362 1.00 53.25 101 ASN A C 1
ATOM 730 O O . ASN A 1 101 ? -2.738 15.365 -12.842 1.00 53.25 101 ASN A O 1
ATOM 734 N N . ASP A 1 102 ? -0.788 15.397 -13.906 1.00 63.94 102 ASP A N 1
ATOM 735 C CA . ASP A 1 102 ? -0.836 14.005 -14.333 1.00 63.94 102 ASP A CA 1
ATOM 736 C C . ASP A 1 102 ? 0.170 13.185 -13.534 1.00 63.94 102 ASP A C 1
ATOM 738 O O . ASP A 1 102 ? 1.064 12.616 -14.126 1.00 63.94 102 ASP A O 1
ATOM 742 N N . GLY A 1 103 ? 0.052 13.112 -12.208 1.00 78.75 103 GLY A N 1
ATOM 743 C CA . GLY A 1 103 ? 1.014 12.373 -11.374 1.00 78.75 103 GLY A CA 1
ATOM 744 C C . GLY A 1 103 ? 1.180 10.880 -11.715 1.00 78.75 103 GLY A C 1
ATOM 745 O O . GLY A 1 103 ? 0.618 10.384 -12.691 1.00 78.75 103 GLY A O 1
ATOM 746 N N . PHE A 1 104 ? 1.995 10.150 -10.947 1.00 87.19 104 PHE A N 1
ATOM 747 C CA . PHE A 1 104 ? 2.378 8.751 -11.213 1.00 87.19 104 PHE A CA 1
ATOM 748 C C . PHE A 1 104 ? 1.182 7.836 -11.562 1.00 87.19 104 PHE A C 1
ATOM 750 O O . PHE A 1 104 ? 0.143 7.892 -10.904 1.00 87.19 104 PHE A O 1
ATOM 757 N N . ARG A 1 105 ? 1.297 6.989 -12.600 1.00 87.88 105 ARG A N 1
ATOM 758 C CA . ARG A 1 105 ? 0.180 6.179 -13.133 1.00 87.88 105 ARG A CA 1
ATOM 759 C C . ARG A 1 105 ? 0.539 4.709 -13.191 1.00 87.88 105 ARG A C 1
ATOM 761 O O . ARG A 1 105 ? 1.465 4.324 -13.891 1.00 87.88 105 ARG A O 1
ATOM 768 N N . TRP A 1 106 ? -0.282 3.873 -12.574 1.00 89.06 106 TRP A N 1
ATOM 769 C CA . TRP A 1 106 ? 0.002 2.451 -12.543 1.00 89.06 106 TRP A CA 1
ATOM 770 C C . TRP A 1 106 ? -1.235 1.580 -12.755 1.00 89.06 106 TRP A C 1
ATOM 772 O O . TRP A 1 106 ? -2.255 1.772 -12.097 1.00 89.06 106 TRP A O 1
ATOM 782 N N . GLY A 1 107 ? -1.147 0.605 -13.657 1.00 90.00 107 GLY A N 1
ATOM 783 C CA . GLY A 1 107 ? -2.212 -0.348 -13.954 1.00 90.00 107 GLY A CA 1
ATOM 784 C C . GLY A 1 107 ? -1.728 -1.661 -14.557 1.00 90.00 107 GLY A C 1
ATOM 785 O O . GLY A 1 107 ? -0.600 -1.782 -15.039 1.00 90.00 107 GLY A O 1
ATOM 786 N N . ASN A 1 108 ? -2.620 -2.649 -14.543 1.00 89.56 108 ASN A N 1
ATOM 787 C CA . ASN A 1 108 ? -2.458 -3.980 -15.141 1.00 89.56 108 ASN A CA 1
ATOM 788 C C . ASN A 1 108 ? -1.182 -4.729 -14.699 1.00 89.56 108 ASN A C 1
ATOM 790 O O . ASN A 1 108 ? -0.428 -5.221 -15.539 1.00 89.56 108 ASN A O 1
ATOM 794 N N . SER A 1 109 ? -0.895 -4.757 -13.399 1.00 89.50 109 SER A N 1
ATOM 795 C CA . SER A 1 109 ? 0.433 -5.130 -12.892 1.00 89.50 109 SER A CA 1
ATOM 796 C C . SER A 1 109 ? 0.405 -5.758 -11.505 1.00 89.50 109 SER A C 1
ATOM 798 O O . SER A 1 109 ? -0.473 -5.459 -10.694 1.00 89.50 109 SER A O 1
ATOM 800 N N . THR A 1 110 ? 1.420 -6.567 -11.208 1.00 91.69 110 THR A N 1
ATOM 801 C CA . THR A 1 110 ? 1.699 -7.088 -9.866 1.00 91.69 110 THR A CA 1
ATOM 802 C C . THR A 1 110 ? 3.098 -6.683 -9.417 1.00 91.69 110 THR A C 1
ATOM 804 O O . THR A 1 110 ? 4.068 -6.887 -10.142 1.00 91.69 110 THR A O 1
ATOM 807 N N . LEU A 1 111 ? 3.225 -6.154 -8.204 1.00 94.31 111 LEU A N 1
ATOM 808 C CA . LEU A 1 111 ? 4.513 -5.882 -7.568 1.00 94.31 111 LEU A CA 1
ATOM 809 C C . LEU A 1 111 ? 4.637 -6.684 -6.284 1.00 94.31 111 LEU A C 1
ATOM 811 O O . LEU A 1 111 ? 3.787 -6.590 -5.402 1.00 94.31 111 LEU A O 1
ATOM 815 N N . THR A 1 112 ? 5.736 -7.408 -6.152 1.00 95.81 112 THR A N 1
ATOM 816 C CA . THR A 1 112 ? 6.131 -8.047 -4.902 1.00 95.81 112 THR A CA 1
ATOM 817 C C . THR A 1 112 ? 7.361 -7.346 -4.353 1.00 95.81 112 THR A C 1
ATOM 819 O O . THR A 1 112 ? 8.413 -7.336 -4.985 1.00 95.81 112 THR A O 1
ATOM 822 N N . LEU A 1 113 ? 7.237 -6.769 -3.164 1.00 97.62 113 LEU A N 1
ATOM 823 C CA . LEU A 1 113 ? 8.351 -6.237 -2.397 1.00 97.62 113 LEU A CA 1
ATOM 824 C C . LEU A 1 113 ? 8.728 -7.263 -1.325 1.00 97.62 113 LEU A C 1
ATOM 826 O O . LEU A 1 113 ? 7.945 -7.538 -0.411 1.00 97.62 113 LEU A O 1
ATOM 830 N N . ASP A 1 114 ? 9.919 -7.846 -1.458 1.00 95.75 114 ASP A N 1
ATOM 831 C CA . ASP A 1 114 ? 10.457 -8.868 -0.556 1.00 95.75 114 ASP A CA 1
ATOM 832 C C . ASP A 1 114 ? 11.781 -8.402 0.057 1.00 95.75 114 ASP A C 1
ATOM 834 O O . ASP A 1 114 ? 12.880 -8.800 -0.337 1.00 95.75 114 ASP A O 1
ATOM 838 N N . GLY A 1 115 ? 11.662 -7.434 0.967 1.00 95.00 115 GLY A N 1
ATOM 839 C CA . GLY A 1 115 ? 12.792 -6.657 1.469 1.00 95.00 115 GLY A CA 1
ATOM 840 C C . GLY A 1 115 ? 13.305 -5.629 0.458 1.00 95.00 115 GLY A C 1
ATOM 841 O O . GLY A 1 115 ? 14.436 -5.181 0.598 1.00 95.00 115 GLY A O 1
ATOM 842 N N . GLY A 1 116 ? 12.523 -5.324 -0.581 1.00 96.50 116 GLY A N 1
ATOM 843 C CA . G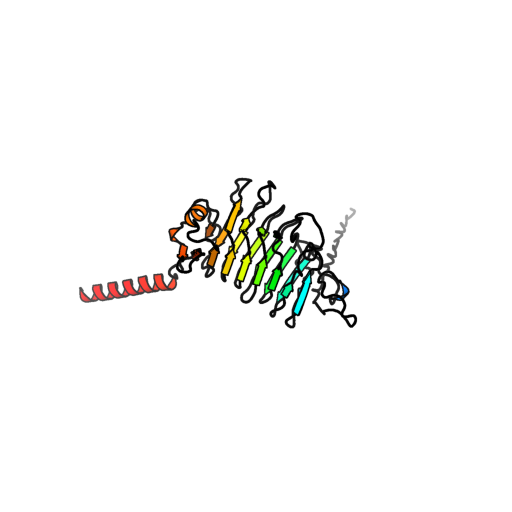LY A 1 116 ? 12.792 -4.275 -1.564 1.00 96.50 116 GLY A CA 1
ATOM 844 C C . GLY A 1 116 ? 11.858 -3.075 -1.405 1.00 96.50 116 GLY A C 1
ATOM 845 O O . GLY A 1 116 ? 10.950 -3.076 -0.570 1.00 96.50 116 GLY A O 1
ATOM 846 N N . HIS A 1 117 ? 12.075 -2.053 -2.224 1.00 97.62 117 HIS A N 1
ATOM 847 C CA . HIS A 1 117 ? 11.467 -0.740 -2.047 1.00 97.62 117 HIS A CA 1
ATOM 848 C C . HIS A 1 117 ? 10.853 -0.229 -3.356 1.00 97.62 117 HIS A C 1
ATOM 850 O O . HIS A 1 117 ? 11.448 -0.367 -4.426 1.00 97.62 117 HIS A O 1
ATOM 856 N N . LEU A 1 118 ? 9.666 0.370 -3.267 1.00 96.56 118 LEU A N 1
ATOM 857 C CA . LEU A 1 118 ? 9.124 1.254 -4.296 1.00 96.56 118 LEU A CA 1
ATOM 858 C C . LEU A 1 118 ? 9.043 2.655 -3.702 1.00 96.56 118 LEU A C 1
ATOM 860 O O . LEU A 1 118 ? 8.355 2.855 -2.702 1.00 96.56 118 LEU A O 1
ATOM 864 N N . ASP A 1 119 ? 9.740 3.590 -4.327 1.00 95.12 119 ASP A N 1
ATOM 865 C CA . ASP A 1 119 ? 9.842 4.974 -3.892 1.00 95.12 119 ASP A CA 1
ATOM 866 C C . ASP A 1 119 ? 9.388 5.907 -5.017 1.00 95.12 119 ASP A C 1
ATOM 868 O O . ASP A 1 119 ? 10.086 6.115 -6.012 1.00 95.12 119 ASP A O 1
ATOM 872 N N . ILE A 1 120 ? 8.174 6.431 -4.876 1.00 92.25 120 ILE A N 1
ATOM 873 C CA . ILE A 1 120 ? 7.617 7.447 -5.760 1.00 92.25 120 ILE A CA 1
ATOM 874 C C . ILE A 1 120 ? 7.750 8.799 -5.056 1.00 92.25 120 ILE A C 1
ATOM 876 O O . ILE A 1 120 ? 6.785 9.315 -4.482 1.00 92.25 120 ILE A O 1
ATOM 880 N N . ASP A 1 121 ? 8.953 9.374 -5.128 1.00 80.69 121 ASP A N 1
ATOM 881 C CA . ASP A 1 121 ? 9.324 10.683 -4.567 1.00 80.69 121 ASP A CA 1
ATOM 882 C C . ASP A 1 121 ? 8.769 11.850 -5.410 1.00 80.69 121 ASP A C 1
ATOM 884 O O . ASP A 1 121 ? 9.470 12.757 -5.859 1.00 80.69 121 ASP A O 1
ATOM 888 N N . SER A 1 122 ? 7.469 11.804 -5.701 1.00 79.19 122 SER A N 1
ATOM 889 C CA . SER A 1 122 ? 6.734 12.911 -6.304 1.00 79.19 122 SER A CA 1
ATOM 890 C C . SER A 1 122 ? 5.699 13.413 -5.308 1.00 79.19 122 SER A C 1
ATOM 892 O O . SER A 1 122 ? 4.869 12.632 -4.840 1.00 79.19 122 SER A O 1
ATOM 894 N N . ALA A 1 123 ? 5.669 14.723 -5.053 1.00 75.50 123 ALA A N 1
ATOM 895 C CA . ALA A 1 123 ? 4.581 15.355 -4.297 1.00 75.50 123 ALA A CA 1
ATOM 896 C C . ALA A 1 123 ? 3.233 15.323 -5.056 1.00 75.50 123 ALA A C 1
ATOM 898 O O . ALA A 1 123 ? 2.192 15.704 -4.516 1.00 75.50 123 ALA A O 1
ATOM 899 N N . GLU A 1 124 ? 3.248 14.893 -6.321 1.00 84.81 124 GLU A N 1
ATOM 900 C CA . GLU A 1 124 ? 2.068 14.721 -7.158 1.00 84.81 124 GLU A CA 1
ATOM 901 C C . GLU A 1 124 ? 1.198 13.532 -6.717 1.00 84.81 124 GLU A C 1
ATOM 903 O O . GLU A 1 124 ? 1.557 12.693 -5.891 1.00 84.81 124 GLU A O 1
ATOM 908 N N . THR A 1 125 ? -0.003 13.460 -7.289 1.00 89.06 125 THR A N 1
ATOM 909 C CA . THR A 1 125 ? -0.947 12.377 -7.012 1.00 89.06 125 THR A CA 1
ATOM 910 C C . THR A 1 125 ? -0.511 11.067 -7.671 1.00 89.06 125 THR A C 1
ATOM 912 O O . THR A 1 125 ? -0.267 11.030 -8.871 1.00 89.06 125 THR A O 1
ATOM 915 N N . SER A 1 126 ? -0.507 9.970 -6.917 1.00 91.69 126 SER A N 1
ATOM 916 C CA . SER A 1 126 ? -0.348 8.616 -7.452 1.00 91.69 126 SER A CA 1
ATOM 917 C C . SER A 1 126 ? -1.704 7.996 -7.792 1.00 91.69 126 SER A C 1
ATOM 919 O O . SER A 1 126 ? -2.614 7.964 -6.964 1.00 91.69 126 SER A O 1
ATOM 921 N N . TYR A 1 127 ? -1.834 7.475 -9.008 1.00 91.44 127 TYR A N 1
ATOM 922 C CA . TYR A 1 127 ? -3.040 6.860 -9.555 1.00 91.44 127 TYR A CA 1
ATOM 923 C C . TYR A 1 127 ? -2.806 5.373 -9.804 1.00 91.44 127 TYR A C 1
ATOM 925 O O . TYR A 1 127 ? -2.300 4.984 -10.860 1.00 91.44 127 TYR A O 1
ATOM 933 N N . LEU A 1 128 ? -3.179 4.537 -8.839 1.00 93.12 128 LEU A N 1
ATOM 934 C CA . LEU A 1 128 ? -3.094 3.086 -8.957 1.00 93.12 128 LEU A CA 1
ATOM 935 C C . LEU A 1 128 ? -4.422 2.533 -9.485 1.00 93.12 128 LEU A C 1
ATOM 937 O O . LEU A 1 128 ? -5.506 3.025 -9.157 1.00 93.12 128 LEU A O 1
ATOM 941 N N . GLY A 1 129 ? -4.337 1.484 -10.297 1.00 90.25 129 GLY A N 1
ATOM 942 C CA . GLY A 1 129 ? -5.495 0.906 -10.971 1.00 90.25 129 GLY A CA 1
ATOM 943 C C . GLY A 1 129 ? -5.966 1.763 -12.141 1.00 90.25 129 GLY A C 1
ATOM 944 O O . GLY A 1 129 ? -7.168 1.953 -12.296 1.00 90.25 129 GLY A O 1
ATOM 945 N N . ARG A 1 130 ? -5.038 2.340 -12.916 1.00 87.88 130 ARG A N 1
ATOM 946 C CA . ARG A 1 130 ? -5.342 3.075 -14.151 1.00 87.88 130 ARG A CA 1
ATOM 947 C C . ARG A 1 130 ? -5.055 2.213 -15.377 1.00 87.88 130 ARG A C 1
ATOM 949 O O . ARG A 1 130 ? -3.898 1.922 -15.666 1.00 87.88 130 ARG A O 1
ATOM 956 N N . GLY A 1 131 ? -6.083 1.881 -16.150 1.00 86.06 131 GLY A N 1
ATOM 957 C CA . GLY A 1 131 ? -5.955 1.045 -17.348 1.00 86.06 131 GLY A CA 1
ATOM 958 C C . GLY A 1 131 ? -5.775 -0.449 -17.052 1.00 86.06 131 GLY A C 1
ATOM 959 O O . GLY A 1 131 ? -5.360 -1.197 -17.936 1.00 86.06 131 GLY A O 1
ATOM 960 N N . GLY A 1 132 ? -6.076 -0.884 -15.826 1.00 89.44 132 GLY A N 1
ATOM 961 C CA . GLY A 1 132 ? -6.098 -2.288 -15.417 1.00 89.44 132 GLY A CA 1
ATOM 962 C C . GLY A 1 132 ? -5.793 -2.480 -13.933 1.00 89.44 132 GLY A C 1
ATOM 963 O O . GLY A 1 132 ? -5.279 -1.577 -13.273 1.00 89.44 132 GLY A O 1
ATOM 964 N N . ALA A 1 133 ? -6.081 -3.673 -13.412 1.00 91.56 133 ALA A N 1
ATOM 965 C CA . ALA A 1 133 ? -5.940 -3.977 -11.989 1.00 91.56 133 ALA A CA 1
ATOM 966 C C . ALA A 1 133 ? -4.481 -3.913 -11.502 1.00 91.56 133 ALA A C 1
ATOM 968 O O . ALA A 1 133 ? -3.557 -4.237 -12.250 1.00 91.56 133 ALA A O 1
ATOM 969 N N . VAL A 1 134 ? -4.276 -3.522 -10.243 1.00 93.31 134 VAL A N 1
ATOM 970 C CA . VAL A 1 134 ? -2.957 -3.527 -9.588 1.00 93.31 134 VAL A CA 1
ATOM 971 C C . VAL A 1 134 ? -3.007 -4.393 -8.342 1.00 93.31 134 VAL A C 1
ATOM 973 O O . VAL A 1 134 ? -3.913 -4.250 -7.524 1.00 93.31 134 VAL A O 1
ATOM 976 N N . THR A 1 135 ? -2.014 -5.263 -8.176 1.00 95.31 135 THR A N 1
ATOM 977 C CA . THR A 1 135 ? -1.791 -5.977 -6.915 1.00 95.31 135 THR A CA 1
ATOM 978 C C . THR A 1 135 ? -0.403 -5.671 -6.369 1.00 95.31 135 THR A C 1
ATOM 980 O O . THR A 1 135 ? 0.586 -5.741 -7.095 1.00 95.31 135 THR A O 1
ATOM 983 N N . ILE A 1 136 ? -0.316 -5.345 -5.083 1.00 97.25 136 ILE A N 1
ATOM 984 C CA . ILE A 1 136 ? 0.953 -5.132 -4.383 1.00 97.25 136 ILE A CA 1
ATOM 985 C C . ILE A 1 136 ? 1.041 -6.125 -3.228 1.00 97.25 136 ILE A C 1
ATOM 987 O O . ILE A 1 136 ? 0.145 -6.187 -2.390 1.00 97.25 136 ILE A O 1
ATOM 991 N N . HIS A 1 137 ? 2.130 -6.880 -3.156 1.00 97.69 137 HIS A N 1
ATOM 992 C CA . HIS A 1 137 ? 2.485 -7.715 -2.015 1.00 97.69 137 HIS A CA 1
ATOM 993 C C . HIS A 1 137 ? 3.698 -7.109 -1.320 1.00 97.69 137 HIS A C 1
ATOM 995 O O . HIS A 1 137 ? 4.713 -6.860 -1.965 1.00 97.69 137 HIS A O 1
ATOM 1001 N N . MET A 1 138 ? 3.612 -6.877 -0.012 1.00 98.25 138 MET A N 1
ATOM 1002 C CA . MET A 1 138 ? 4.720 -6.325 0.768 1.00 98.25 138 MET A CA 1
ATOM 1003 C C . MET A 1 138 ? 5.073 -7.256 1.915 1.00 98.25 138 MET A C 1
ATOM 1005 O O . MET A 1 138 ? 4.236 -7.535 2.772 1.00 98.25 138 MET A O 1
ATOM 1009 N N . ASN A 1 139 ? 6.322 -7.704 1.960 1.00 97.62 139 ASN A N 1
ATOM 1010 C CA . ASN A 1 139 ? 6.841 -8.531 3.045 1.00 97.62 139 ASN A CA 1
ATOM 1011 C C . ASN A 1 139 ? 7.702 -7.709 4.011 1.00 97.62 139 ASN A C 1
ATOM 1013 O O . ASN A 1 139 ? 7.994 -6.531 3.791 1.00 97.62 139 ASN A O 1
ATOM 1017 N N . ALA A 1 140 ? 8.121 -8.338 5.108 1.00 96.50 140 ALA A N 1
ATOM 1018 C CA . ALA A 1 140 ? 8.983 -7.711 6.102 1.00 96.50 140 ALA A CA 1
ATOM 1019 C C . ALA A 1 140 ? 10.258 -7.108 5.478 1.00 96.50 140 ALA A C 1
ATOM 1021 O O . ALA A 1 140 ? 10.870 -7.698 4.594 1.00 96.50 140 ALA A O 1
ATOM 1022 N N . GLY A 1 141 ? 10.659 -5.928 5.960 1.00 96.50 141 GLY A N 1
ATOM 1023 C CA . GLY A 1 141 ? 11.823 -5.193 5.449 1.00 96.50 141 GLY A CA 1
ATOM 1024 C C . GLY A 1 141 ? 11.567 -4.366 4.185 1.00 96.50 141 GLY A C 1
ATOM 1025 O O . GLY A 1 141 ? 12.459 -3.639 3.770 1.00 96.50 141 GLY A O 1
ATOM 1026 N N . SER A 1 142 ? 10.372 -4.448 3.597 1.00 98.38 142 SER A N 1
ATOM 1027 C CA . SER A 1 142 ? 10.011 -3.698 2.388 1.00 98.38 142 SER A CA 1
ATOM 1028 C C . SER A 1 142 ? 9.494 -2.294 2.689 1.00 98.38 142 SER A C 1
ATOM 1030 O O . SER A 1 142 ? 8.975 -2.056 3.785 1.00 98.38 142 SER A O 1
ATOM 1032 N N . SER A 1 143 ? 9.532 -1.395 1.701 1.00 98.38 143 SER A N 1
ATOM 1033 C CA . SER A 1 143 ? 8.820 -0.111 1.783 1.00 98.38 143 SER A CA 1
ATOM 1034 C C . SER A 1 143 ? 8.082 0.273 0.502 1.00 98.38 143 SER A C 1
ATOM 1036 O O . SER A 1 143 ? 8.566 0.033 -0.600 1.00 98.38 143 SER A O 1
ATOM 1038 N N . LEU A 1 144 ? 6.913 0.887 0.669 1.00 97.94 144 LEU A N 1
ATOM 1039 C CA . LEU A 1 144 ? 6.142 1.543 -0.383 1.00 97.94 144 LEU A CA 1
ATOM 1040 C C . LEU A 1 144 ? 5.976 3.010 0.007 1.00 97.94 144 LEU A C 1
ATOM 1042 O O . LEU A 1 144 ? 5.317 3.304 1.003 1.00 97.94 144 LEU A O 1
ATOM 1046 N N . GLU A 1 145 ? 6.559 3.914 -0.762 1.00 97.00 145 GLU A N 1
ATOM 1047 C CA . GLU A 1 145 ? 6.485 5.351 -0.524 1.00 97.00 145 GLU A CA 1
ATOM 1048 C C . GLU A 1 145 ? 5.826 6.046 -1.715 1.00 97.00 145 GLU A C 1
ATOM 1050 O O . GLU A 1 145 ? 6.232 5.865 -2.862 1.00 97.00 145 GLU A O 1
ATOM 1055 N N . LEU A 1 146 ? 4.763 6.801 -1.434 1.00 94.88 146 LEU A N 1
ATOM 1056 C CA . LEU A 1 146 ? 4.031 7.619 -2.396 1.00 94.88 146 LEU A CA 1
ATOM 1057 C C . LEU A 1 146 ? 4.020 9.057 -1.865 1.00 94.88 146 LEU A C 1
ATOM 1059 O O . LEU A 1 146 ? 3.328 9.352 -0.891 1.00 94.88 146 LEU A O 1
ATOM 1063 N N . GLY A 1 147 ? 4.795 9.953 -2.478 1.00 90.94 147 GLY A N 1
ATOM 1064 C CA . GLY A 1 147 ? 5.078 11.280 -1.917 1.00 90.94 147 GLY A CA 1
ATOM 1065 C C . GLY A 1 147 ? 3.867 12.216 -1.767 1.00 90.94 147 GLY A C 1
ATOM 1066 O O . GLY A 1 147 ? 3.881 13.100 -0.912 1.00 90.94 147 GLY A O 1
ATOM 1067 N N . GLY A 1 148 ? 2.801 12.026 -2.550 1.00 92.12 148 GLY A N 1
ATOM 1068 C CA . GLY A 1 148 ? 1.576 12.835 -2.503 1.00 92.12 148 GLY A CA 1
ATOM 1069 C C . GLY A 1 148 ? 0.325 12.061 -2.081 1.00 92.12 148 GLY A C 1
ATOM 1070 O O . GLY A 1 148 ? 0.380 11.092 -1.328 1.00 92.12 148 GLY A O 1
ATOM 1071 N N . THR A 1 149 ? -0.842 12.503 -2.555 1.00 93.62 149 THR A N 1
ATOM 1072 C CA . THR A 1 149 ? -2.109 11.760 -2.413 1.00 93.62 149 THR A CA 1
ATOM 1073 C C . THR A 1 149 ? -2.054 10.480 -3.243 1.00 93.62 149 THR A C 1
ATOM 1075 O O . THR A 1 149 ? -1.604 10.507 -4.386 1.00 93.62 149 THR A O 1
ATOM 1078 N N . ALA A 1 150 ? -2.564 9.372 -2.715 1.00 94.56 150 ALA A N 1
ATOM 1079 C CA . ALA A 1 150 ? -2.626 8.102 -3.429 1.00 94.56 150 ALA A CA 1
ATOM 1080 C C . ALA A 1 150 ? -4.077 7.671 -3.638 1.00 94.56 150 ALA A C 1
ATOM 1082 O O . ALA A 1 150 ? -4.813 7.498 -2.670 1.00 94.56 150 ALA A O 1
ATOM 1083 N N . TYR A 1 151 ? -4.472 7.448 -4.889 1.00 93.81 151 TYR A N 1
ATOM 1084 C CA . TYR A 1 151 ? -5.755 6.845 -5.230 1.00 93.81 151 TYR A CA 1
ATOM 1085 C C . TYR A 1 151 ? -5.558 5.377 -5.570 1.00 93.81 151 TYR A C 1
ATOM 1087 O O . TYR A 1 151 ? -4.898 5.031 -6.551 1.00 93.81 151 TYR A O 1
ATOM 1095 N N . LEU A 1 152 ? -6.142 4.520 -4.742 1.00 93.81 152 LEU A N 1
ATOM 1096 C CA . LEU A 1 152 ? -6.156 3.076 -4.890 1.00 93.81 152 LEU A CA 1
ATOM 1097 C C . LEU A 1 152 ? -7.496 2.725 -5.528 1.00 93.81 152 LEU A C 1
ATOM 1099 O O . LEU A 1 152 ? -8.500 2.596 -4.831 1.00 93.81 152 LEU A O 1
ATOM 1103 N N . GLY A 1 153 ? -7.520 2.650 -6.854 1.00 90.31 153 GLY A N 1
ATOM 1104 C CA . GLY A 1 153 ? -8.735 2.362 -7.607 1.00 90.31 153 GLY A CA 1
ATOM 1105 C C . GLY A 1 153 ? -9.177 3.519 -8.481 1.00 90.31 153 GLY A C 1
ATOM 1106 O O . GLY A 1 153 ? -10.208 4.136 -8.214 1.00 90.31 153 GLY A O 1
ATOM 1107 N N . TYR A 1 154 ? -8.385 3.860 -9.499 1.00 87.56 154 TYR A N 1
ATOM 1108 C CA . TYR A 1 154 ? -8.716 4.970 -10.393 1.00 87.56 154 TYR A CA 1
ATOM 1109 C C . TYR A 1 154 ? -9.847 4.637 -11.376 1.00 87.56 154 TYR A C 1
ATOM 1111 O O . TYR A 1 154 ? -10.865 5.328 -11.426 1.00 87.56 154 TYR A O 1
ATOM 1119 N N . ASP A 1 155 ? -9.667 3.584 -12.170 1.00 88.31 155 ASP A N 1
ATOM 1120 C CA . ASP A 1 155 ? -10.683 3.032 -13.079 1.00 88.31 155 ASP A CA 1
ATOM 1121 C C . ASP A 1 155 ? -10.788 1.499 -12.989 1.00 88.31 155 ASP A C 1
ATOM 1123 O O . ASP A 1 155 ? -11.675 0.901 -13.592 1.00 88.31 155 ASP A O 1
ATOM 1127 N N . SER A 1 156 ? -9.896 0.875 -12.219 1.00 90.81 156 SER A N 1
ATOM 1128 C CA . SER A 1 156 ? -9.765 -0.568 -12.038 1.00 90.81 156 SER A CA 1
ATOM 1129 C C . SER A 1 156 ? -9.424 -0.899 -10.585 1.00 90.81 156 SER A C 1
ATOM 1131 O O . SER A 1 156 ? -8.943 -0.043 -9.851 1.00 90.81 156 SER A O 1
ATOM 1133 N N . THR A 1 157 ? -9.623 -2.151 -10.179 1.00 92.12 157 THR A N 1
ATOM 1134 C CA . THR A 1 157 ? -9.381 -2.626 -8.807 1.00 92.12 157 THR A CA 1
ATOM 1135 C C . THR A 1 157 ? -7.905 -2.547 -8.394 1.00 92.12 157 THR A C 1
ATOM 1137 O O . THR A 1 157 ? -7.012 -2.941 -9.150 1.00 92.12 157 THR A O 1
ATOM 1140 N N . VAL A 1 158 ? -7.648 -2.107 -7.161 1.00 95.31 158 VAL A N 1
ATOM 1141 C CA . VAL A 1 158 ? -6.330 -2.153 -6.513 1.00 95.31 158 VAL A CA 1
ATOM 1142 C C . VAL A 1 158 ? -6.387 -2.987 -5.239 1.00 95.31 158 VAL A C 1
ATOM 1144 O O . VAL A 1 158 ? -7.194 -2.716 -4.353 1.00 95.31 158 VAL A O 1
ATOM 1147 N N . VAL A 1 159 ? -5.493 -3.965 -5.112 1.00 96.94 159 VAL A N 1
ATOM 1148 C CA . VAL A 1 159 ? -5.340 -4.759 -3.888 1.00 96.94 159 VAL A CA 1
ATOM 1149 C C . VAL A 1 159 ? -3.922 -4.619 -3.352 1.00 96.94 159 VAL A C 1
ATOM 1151 O O . VAL A 1 159 ? -2.952 -4.931 -4.038 1.00 96.94 159 VAL A O 1
ATOM 1154 N N . VAL A 1 160 ? -3.792 -4.195 -2.099 1.00 98.50 160 VAL A N 1
ATOM 1155 C CA . VAL A 1 160 ? -2.514 -4.179 -1.379 1.00 98.50 160 VAL A CA 1
ATOM 1156 C C . VAL A 1 160 ? -2.559 -5.233 -0.282 1.00 98.50 160 VAL A C 1
ATOM 1158 O O . VAL A 1 160 ? -3.506 -5.285 0.493 1.00 98.50 160 VAL A O 1
ATOM 1161 N N . ASN A 1 161 ? -1.541 -6.083 -0.212 1.00 98.38 161 ASN A N 1
ATOM 1162 C CA . ASN A 1 161 ? -1.379 -7.126 0.793 1.00 98.38 161 ASN A CA 1
ATOM 1163 C C . ASN A 1 161 ? -0.084 -6.874 1.563 1.00 98.38 161 ASN A C 1
ATOM 1165 O O . ASN A 1 161 ? 0.994 -7.319 1.159 1.00 98.38 161 ASN A O 1
ATOM 1169 N N . GLN A 1 162 ? -0.192 -6.140 2.667 1.00 98.50 162 GLN A N 1
ATOM 1170 C CA . GLN A 1 162 ? 0.931 -5.798 3.522 1.00 98.50 162 GLN A CA 1
ATOM 1171 C C . GLN A 1 162 ? 1.104 -6.834 4.638 1.00 98.50 162 GLN A C 1
ATOM 1173 O O . GLN A 1 162 ? 0.456 -6.783 5.687 1.00 98.50 162 GLN A O 1
ATOM 1178 N N . ASN A 1 163 ? 2.031 -7.760 4.394 1.00 98.00 163 ASN A N 1
ATOM 1179 C CA . ASN A 1 163 ? 2.461 -8.804 5.321 1.00 98.00 163 ASN A CA 1
ATOM 1180 C C . ASN A 1 163 ? 3.595 -8.362 6.261 1.00 98.00 163 ASN A C 1
ATOM 1182 O O . ASN A 1 163 ? 4.006 -9.116 7.142 1.00 98.00 163 ASN A O 1
ATOM 1186 N N . GLY A 1 164 ? 4.132 -7.161 6.052 1.00 96.44 164 GLY A N 1
ATOM 1187 C CA . GLY A 1 164 ? 5.205 -6.544 6.822 1.00 96.44 164 GLY A CA 1
ATOM 1188 C C . GLY A 1 164 ? 5.708 -5.276 6.130 1.00 96.44 164 GLY A C 1
ATOM 1189 O O . GLY A 1 164 ? 5.146 -4.848 5.126 1.00 96.44 164 GLY A O 1
ATOM 1190 N N . GLY A 1 165 ? 6.777 -4.679 6.659 1.00 98.25 165 GLY A N 1
ATOM 1191 C CA . GLY A 1 165 ? 7.372 -3.477 6.068 1.00 98.25 165 GLY A CA 1
ATOM 1192 C C . GLY A 1 165 ? 6.605 -2.193 6.395 1.00 98.25 165 GLY A C 1
ATOM 1193 O O . GLY A 1 165 ? 5.865 -2.135 7.383 1.00 98.25 165 GLY A O 1
ATOM 1194 N N . THR A 1 166 ? 6.824 -1.158 5.588 1.00 98.62 166 THR A N 1
ATOM 1195 C CA . THR A 1 166 ? 6.285 0.188 5.821 1.00 98.62 166 THR A CA 1
ATOM 1196 C C . THR A 1 166 ? 5.651 0.769 4.562 1.00 98.62 166 THR A C 1
ATOM 1198 O O . THR A 1 166 ? 6.308 0.849 3.529 1.00 98.62 166 THR A O 1
ATOM 1201 N N . THR A 1 167 ? 4.415 1.245 4.662 1.00 98.75 167 THR A N 1
ATOM 1202 C CA . THR A 1 167 ? 3.785 2.079 3.632 1.00 98.75 167 THR A CA 1
ATOM 1203 C C . THR A 1 167 ? 3.715 3.518 4.123 1.00 98.75 167 THR A C 1
ATOM 1205 O O . THR A 1 167 ? 3.260 3.758 5.242 1.00 98.75 167 THR A O 1
ATOM 1208 N N . VAL A 1 168 ? 4.135 4.470 3.295 1.00 98.12 168 VAL A N 1
ATOM 1209 C CA . VAL A 1 168 ? 4.020 5.908 3.554 1.00 98.12 168 VAL A CA 1
ATOM 1210 C C . VAL A 1 168 ? 3.312 6.568 2.376 1.00 98.12 168 VAL A C 1
ATOM 1212 O O . VAL A 1 168 ? 3.721 6.404 1.230 1.00 98.12 168 VAL A O 1
ATOM 1215 N N . VAL A 1 169 ? 2.250 7.317 2.662 1.00 97.56 169 VAL A N 1
ATOM 1216 C CA . VAL A 1 169 ? 1.585 8.206 1.702 1.00 97.56 169 VAL A CA 1
ATOM 1217 C C . VAL A 1 169 ? 1.689 9.624 2.251 1.00 97.56 169 VAL A C 1
ATOM 1219 O O . VAL A 1 169 ? 1.146 9.911 3.318 1.00 97.56 169 VAL A O 1
ATOM 1222 N N . GLY A 1 170 ? 2.396 10.511 1.552 1.00 95.00 170 GLY A N 1
ATOM 1223 C CA . GLY A 1 170 ? 2.628 11.879 2.029 1.00 95.00 170 GLY A CA 1
ATOM 1224 C C . GLY A 1 170 ? 1.344 12.712 2.133 1.00 95.00 170 GLY A C 1
ATOM 1225 O O . GLY A 1 170 ? 1.266 13.630 2.949 1.00 95.00 170 GLY A O 1
ATOM 1226 N N . GLY A 1 171 ? 0.319 12.370 1.346 1.00 95.69 171 GLY A N 1
ATOM 1227 C CA . GLY A 1 171 ? -1.020 12.958 1.391 1.00 95.69 171 GLY A CA 1
ATOM 1228 C C . GLY A 1 171 ? -2.103 11.984 1.863 1.00 95.69 171 GLY A C 1
ATOM 1229 O O . GLY A 1 171 ? -1.866 11.059 2.637 1.00 95.69 171 GLY A O 1
ATOM 1230 N N . THR A 1 172 ? -3.330 12.192 1.392 1.00 96.50 172 THR A N 1
ATOM 1231 C CA . THR A 1 172 ? -4.458 11.301 1.697 1.00 96.50 172 THR A CA 1
ATOM 1232 C C . THR A 1 172 ? -4.331 9.993 0.915 1.00 96.50 172 THR A C 1
ATOM 1234 O O . THR A 1 172 ? -4.074 10.002 -0.289 1.00 96.50 172 THR A O 1
ATOM 1237 N N . MET A 1 173 ? -4.557 8.862 1.576 1.00 97.56 173 MET A N 1
ATOM 1238 C CA . MET A 1 173 ? -4.859 7.606 0.899 1.00 97.56 173 MET A CA 1
ATOM 1239 C C . MET A 1 173 ? -6.361 7.560 0.620 1.00 97.56 173 MET A C 1
ATOM 1241 O O . MET A 1 173 ? -7.174 7.656 1.538 1.00 97.56 173 MET A O 1
ATOM 1245 N N . VAL A 1 174 ? -6.726 7.418 -0.646 1.00 95.88 174 VAL A N 1
ATOM 1246 C CA . VAL A 1 174 ? -8.112 7.377 -1.098 1.00 95.88 174 VAL A CA 1
ATOM 1247 C C . VAL A 1 174 ? -8.368 6.029 -1.755 1.00 95.88 174 VAL A C 1
ATOM 1249 O O . VAL A 1 174 ? -7.801 5.724 -2.804 1.00 95.88 174 VAL A O 1
ATOM 1252 N N . LEU A 1 175 ? -9.222 5.211 -1.150 1.00 94.25 175 LEU A N 1
ATOM 1253 C CA . LEU A 1 175 ? -9.717 3.989 -1.773 1.00 94.25 175 LEU A CA 1
ATOM 1254 C C . LEU A 1 175 ? -10.893 4.388 -2.668 1.00 94.25 175 LEU A C 1
ATOM 1256 O O . LEU A 1 175 ? -11.860 4.964 -2.175 1.00 94.25 175 LEU A O 1
ATOM 1260 N N . GLN A 1 176 ? -10.771 4.090 -3.962 1.00 89.38 176 GLN A N 1
ATOM 1261 C CA . GLN A 1 176 ? -11.614 4.550 -5.071 1.00 89.38 176 GLN A CA 1
ATOM 1262 C C . GLN A 1 176 ? -11.507 6.054 -5.396 1.00 89.38 176 GLN A C 1
ATOM 1264 O O . GLN A 1 176 ? -11.738 6.932 -4.568 1.00 89.38 176 GLN A O 1
ATOM 1269 N N . TRP A 1 177 ? -11.224 6.370 -6.663 1.00 85.44 177 TRP A N 1
ATOM 1270 C CA . TRP A 1 177 ? -11.270 7.738 -7.186 1.00 85.44 177 TRP A CA 1
ATOM 1271 C C . TRP A 1 177 ? -12.714 8.287 -7.220 1.00 85.44 177 TRP A C 1
ATOM 1273 O O . TRP A 1 177 ? -13.590 7.639 -7.792 1.00 85.44 177 TRP A O 1
ATOM 1283 N N . PRO A 1 178 ? -12.975 9.504 -6.700 1.00 76.00 178 PRO A N 1
ATOM 1284 C CA . PRO A 1 178 ? -14.334 10.003 -6.443 1.00 76.00 178 PRO A CA 1
ATOM 1285 C C . PRO A 1 178 ? -15.140 10.396 -7.693 1.00 76.00 178 PRO A C 1
ATOM 1287 O O . PRO A 1 178 ? -16.309 10.745 -7.586 1.00 76.00 178 PRO A O 1
ATOM 1290 N N . TYR A 1 179 ? -14.536 10.397 -8.888 1.00 75.81 179 TYR A N 1
ATOM 1291 C CA . TYR A 1 179 ? -15.214 10.843 -10.117 1.00 75.81 179 TYR A CA 1
ATOM 1292 C C . TYR A 1 179 ? -15.488 9.726 -11.134 1.00 75.81 179 TYR A C 1
ATOM 1294 O O . TYR A 1 179 ? -16.102 10.000 -12.165 1.00 75.81 179 TYR A O 1
ATOM 1302 N N . ASN A 1 180 ? -15.053 8.489 -10.868 1.00 67.00 180 ASN A N 1
ATOM 1303 C CA . ASN A 1 180 ? -15.270 7.346 -11.759 1.00 67.00 180 ASN A CA 1
ATOM 1304 C C . ASN A 1 180 ? -16.162 6.310 -11.069 1.00 67.00 180 ASN A C 1
ATOM 1306 O O . ASN A 1 180 ? -15.877 5.868 -9.960 1.00 67.00 180 ASN A O 1
ATOM 1310 N N . ALA A 1 181 ? -17.236 5.916 -11.749 1.00 54.94 181 ALA A N 1
ATOM 1311 C CA . ALA A 1 181 ? -18.375 5.265 -11.112 1.00 54.94 181 ALA A CA 1
ATOM 1312 C C . ALA A 1 181 ? -18.209 3.776 -10.748 1.00 54.94 181 ALA A C 1
ATOM 1314 O O . ALA A 1 181 ? -19.131 3.248 -10.146 1.00 54.94 181 ALA A O 1
ATOM 1315 N N . ASP A 1 182 ? -17.111 3.081 -11.079 1.00 70.00 182 ASP A N 1
ATOM 1316 C CA . ASP A 1 182 ? -17.160 1.603 -11.085 1.00 70.00 182 ASP A CA 1
ATOM 1317 C C . ASP A 1 182 ? -15.928 0.773 -10.643 1.00 70.00 182 ASP A C 1
ATOM 1319 O O . ASP A 1 182 ? -16.009 -0.454 -10.756 1.00 70.00 182 ASP A O 1
ATOM 1323 N N . PRO A 1 183 ? -14.796 1.289 -10.111 1.00 73.44 183 PRO A N 1
ATOM 1324 C CA . PRO A 1 183 ? -13.827 0.378 -9.510 1.00 73.44 183 PRO A CA 1
ATOM 1325 C C . PRO A 1 183 ? -14.311 -0.057 -8.118 1.00 73.44 183 PRO A C 1
ATOM 1327 O O . PRO A 1 183 ? -14.097 0.637 -7.128 1.00 73.44 183 PRO A O 1
ATOM 1330 N N . SER A 1 184 ? -14.952 -1.225 -8.059 1.00 84.44 184 SER A N 1
ATOM 1331 C CA . SER A 1 184 ? -15.247 -1.979 -6.835 1.00 84.44 184 SER A CA 1
ATOM 1332 C C . SER A 1 184 ? -14.062 -2.862 -6.424 1.00 84.44 184 SER A C 1
ATOM 1334 O O . SER A 1 184 ? -13.290 -3.327 -7.274 1.00 84.44 184 SER A O 1
ATOM 1336 N N . GLY A 1 185 ? -13.966 -3.183 -5.136 1.00 90.25 185 GLY A N 1
ATOM 1337 C CA . GLY A 1 185 ? -13.018 -4.163 -4.605 1.00 90.25 185 GLY A CA 1
ATOM 1338 C C . GLY A 1 185 ? -11.623 -3.610 -4.327 1.00 90.25 185 GLY A C 1
ATOM 1339 O O . GLY A 1 185 ? -10.665 -4.383 -4.307 1.00 90.25 185 GLY A O 1
ATOM 1340 N N . ASN A 1 186 ? -11.482 -2.296 -4.129 1.00 95.06 186 ASN A N 1
ATOM 1341 C CA . ASN A 1 186 ? -10.210 -1.692 -3.743 1.00 95.06 186 ASN A CA 1
ATOM 1342 C C . ASN A 1 186 ? -9.936 -1.962 -2.266 1.00 95.06 186 ASN A C 1
ATOM 1344 O O . ASN A 1 186 ? -10.631 -1.447 -1.389 1.00 95.06 186 ASN A O 1
ATOM 1348 N N . ILE A 1 187 ? -8.936 -2.790 -1.984 1.00 97.31 187 ILE A N 1
ATOM 1349 C CA . ILE A 1 187 ? -8.712 -3.325 -0.642 1.00 97.31 187 ILE A CA 1
ATOM 1350 C C . ILE A 1 187 ? -7.261 -3.108 -0.236 1.00 97.31 187 ILE A C 1
ATOM 1352 O O . ILE A 1 187 ? -6.336 -3.530 -0.931 1.00 97.31 187 ILE A O 1
ATOM 1356 N N . PHE A 1 188 ? -7.063 -2.523 0.943 1.00 98.56 188 PHE A N 1
ATOM 1357 C CA . PHE A 1 188 ? -5.765 -2.506 1.610 1.00 98.56 188 PHE A CA 1
ATOM 1358 C C . PHE A 1 188 ? -5.784 -3.499 2.774 1.00 98.56 188 PHE A C 1
ATOM 1360 O O . PHE A 1 188 ? -6.390 -3.235 3.808 1.00 98.56 188 PHE A O 1
ATOM 1367 N N . ASN A 1 189 ? -5.130 -4.648 2.621 1.00 98.56 189 ASN A N 1
ATOM 1368 C CA . ASN A 1 189 ? -4.977 -5.656 3.666 1.00 98.56 189 ASN A CA 1
ATOM 1369 C C . ASN A 1 189 ? -3.695 -5.410 4.464 1.00 98.56 189 ASN A C 1
ATOM 1371 O O . ASN A 1 189 ? -2.598 -5.442 3.913 1.00 98.56 189 ASN A O 1
ATOM 1375 N N . LEU A 1 190 ? -3.833 -5.244 5.776 1.00 98.62 190 LEU A N 1
ATOM 1376 C CA . LEU A 1 190 ? -2.743 -5.052 6.720 1.00 98.62 190 LEU A CA 1
ATOM 1377 C C . LEU A 1 190 ? -2.70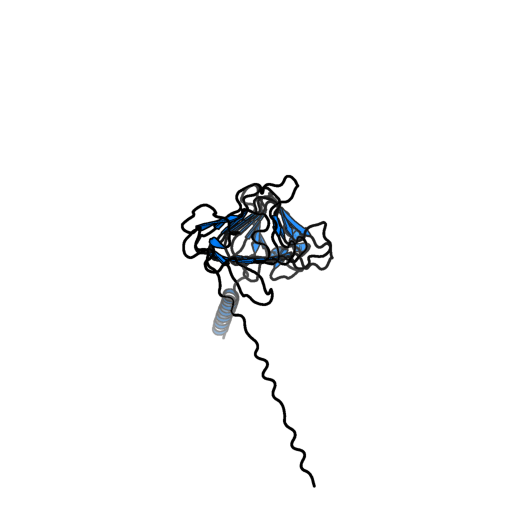2 -6.212 7.717 1.00 98.62 190 LEU A C 1
ATOM 1379 O O . LEU A 1 190 ? -3.533 -6.295 8.628 1.00 98.62 190 LEU A O 1
ATOM 1383 N N . SER A 1 191 ? -1.711 -7.094 7.578 1.00 98.00 191 SER A N 1
ATOM 1384 C CA . SER A 1 191 ? -1.458 -8.169 8.546 1.00 98.00 191 SER A CA 1
ATOM 1385 C C . SER A 1 191 ? -0.279 -7.877 9.472 1.00 98.00 191 SER A C 1
ATOM 1387 O O . SER A 1 191 ? -0.260 -8.362 10.601 1.00 98.00 191 SER A O 1
ATOM 1389 N N . ALA A 1 192 ? 0.709 -7.098 9.028 1.00 97.38 192 ALA A N 1
ATOM 1390 C CA . ALA A 1 192 ? 1.808 -6.624 9.868 1.00 97.38 192 ALA A CA 1
ATOM 1391 C C . ALA A 1 192 ? 2.492 -5.390 9.260 1.00 97.38 192 ALA A C 1
ATOM 1393 O O . ALA A 1 192 ? 2.299 -5.063 8.091 1.00 97.38 192 ALA A O 1
ATOM 1394 N N . GLY A 1 193 ? 3.353 -4.739 10.044 1.00 98.25 193 GLY A N 1
ATOM 1395 C CA . GLY A 1 193 ? 4.078 -3.540 9.620 1.00 98.25 193 GLY A CA 1
ATOM 1396 C C . GLY A 1 193 ? 3.303 -2.254 9.901 1.00 98.25 193 GLY A C 1
ATOM 1397 O O . GLY A 1 193 ? 2.380 -2.240 10.711 1.00 98.25 193 GLY A O 1
ATOM 1398 N N . THR A 1 194 ? 3.695 -1.161 9.258 1.00 98.56 194 THR A N 1
ATOM 1399 C CA . THR A 1 194 ? 3.086 0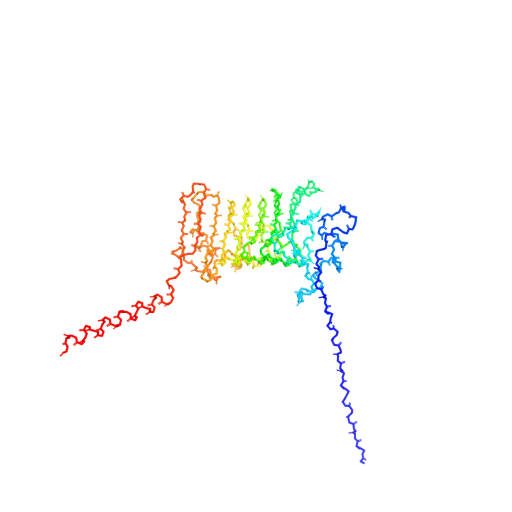.153 9.507 1.00 98.56 194 THR A CA 1
ATOM 1400 C C . THR A 1 194 ? 2.585 0.783 8.221 1.00 98.56 194 THR A C 1
ATOM 1402 O O . THR A 1 194 ? 3.219 0.656 7.175 1.00 98.56 194 THR A O 1
ATOM 1405 N N . VAL A 1 195 ? 1.470 1.495 8.310 1.00 98.81 195 VAL A N 1
ATOM 1406 C CA . VAL A 1 195 ? 0.944 2.364 7.259 1.00 98.81 195 VAL A CA 1
ATOM 1407 C C . VAL A 1 195 ? 0.856 3.766 7.843 1.00 98.81 195 VAL A C 1
ATOM 1409 O O . VAL A 1 195 ? 0.220 3.938 8.876 1.00 98.81 195 VAL A O 1
ATOM 1412 N N . THR A 1 196 ? 1.480 4.754 7.213 1.00 98.69 196 THR A N 1
ATOM 1413 C CA . THR A 1 196 ? 1.421 6.159 7.634 1.00 98.69 196 THR A CA 1
ATOM 1414 C C . THR A 1 196 ? 0.888 6.998 6.486 1.00 98.69 196 THR A C 1
ATOM 1416 O O . THR A 1 196 ? 1.452 6.963 5.396 1.00 98.69 196 THR A O 1
ATOM 1419 N N . VAL A 1 197 ? -0.190 7.743 6.717 1.00 98.50 197 VAL A N 1
ATOM 1420 C CA . VAL A 1 197 ? -0.840 8.561 5.684 1.00 98.50 197 VAL A CA 1
ATOM 1421 C C . VAL A 1 197 ? -1.233 9.934 6.231 1.00 98.50 197 VAL A C 1
ATOM 1423 O O . VAL A 1 197 ? -1.495 10.081 7.424 1.00 98.50 197 VAL A O 1
ATOM 1426 N N . GLY A 1 198 ? -1.327 10.932 5.355 1.00 96.75 198 GLY A N 1
ATOM 1427 C CA . GLY A 1 198 ? -1.844 12.268 5.671 1.00 96.75 198 GLY A CA 1
ATOM 1428 C C . GLY A 1 198 ? -3.320 12.287 6.075 1.00 96.75 198 GLY A C 1
ATOM 1429 O O . GLY A 1 198 ? -3.741 13.096 6.893 1.00 96.75 198 GLY A O 1
ATOM 1430 N N . GLY A 1 199 ? -4.099 11.370 5.507 1.00 97.44 199 GLY A N 1
ATOM 1431 C CA . GLY A 1 199 ? -5.527 11.180 5.746 1.00 97.44 199 GLY A CA 1
ATOM 1432 C C . GLY A 1 199 ? -5.989 9.866 5.123 1.00 97.44 199 GLY A C 1
ATOM 1433 O O . GLY A 1 199 ? -5.273 9.292 4.300 1.00 97.44 199 GLY A O 1
ATOM 1434 N N . LEU A 1 200 ? -7.188 9.410 5.474 1.00 97.75 200 LEU A N 1
ATOM 1435 C CA . LEU A 1 200 ? -7.816 8.251 4.847 1.00 97.75 200 LEU A CA 1
ATOM 1436 C C . LEU A 1 200 ? -9.218 8.621 4.363 1.00 97.75 200 LEU A C 1
ATOM 1438 O O . LEU A 1 200 ? -9.995 9.244 5.083 1.00 97.75 200 LEU A O 1
ATOM 1442 N N . THR A 1 201 ? -9.541 8.224 3.141 1.00 96.56 201 THR A N 1
ATOM 1443 C CA . THR A 1 201 ? -10.889 8.314 2.580 1.00 96.56 201 THR A CA 1
ATOM 1444 C C . THR A 1 201 ? -11.209 7.000 1.893 1.00 96.56 201 THR A C 1
ATOM 1446 O O . THR A 1 201 ? -10.388 6.468 1.146 1.00 96.56 201 THR A O 1
ATOM 1449 N N . VAL A 1 202 ? -12.402 6.476 2.139 1.00 95.38 202 VAL A N 1
ATOM 1450 C CA . VAL A 1 202 ? -12.922 5.304 1.442 1.00 95.38 202 VAL A CA 1
ATOM 1451 C C . VAL A 1 202 ? -14.195 5.743 0.747 1.00 95.38 202 VAL A C 1
ATOM 1453 O O . VAL A 1 202 ? -15.168 6.095 1.403 1.00 95.38 202 VAL A O 1
ATOM 1456 N N . ASN A 1 203 ? -14.163 5.771 -0.580 1.00 92.38 203 ASN A N 1
ATOM 1457 C CA . ASN A 1 203 ? -15.351 6.051 -1.367 1.00 92.38 203 ASN A CA 1
ATOM 1458 C C . ASN A 1 203 ? -16.057 4.728 -1.693 1.00 92.38 203 ASN A C 1
ATOM 1460 O O . ASN A 1 203 ? -15.418 3.695 -1.910 1.00 92.38 203 ASN A O 1
ATOM 1464 N N . ASP A 1 204 ? -17.384 4.781 -1.706 1.00 84.38 204 ASP A N 1
ATOM 1465 C CA . ASP A 1 204 ? -18.274 3.674 -2.063 1.00 84.38 204 ASP A CA 1
ATOM 1466 C C . ASP A 1 204 ? -19.358 4.216 -3.004 1.00 84.38 204 ASP A C 1
ATOM 1468 O O . ASP A 1 204 ? -20.550 4.207 -2.704 1.00 84.38 204 ASP A O 1
ATOM 1472 N N . GLU A 1 205 ? -18.929 4.795 -4.129 1.00 79.62 205 GLU A N 1
ATOM 1473 C CA . GLU A 1 205 ? -19.831 5.503 -5.058 1.00 79.62 205 GLU A CA 1
ATOM 1474 C C . GLU A 1 205 ? -20.898 4.575 -5.664 1.00 79.62 205 GLU A C 1
ATOM 1476 O O . GLU A 1 205 ? -21.973 5.026 -6.064 1.00 79.62 205 GLU A O 1
ATOM 1481 N N . ASN A 1 206 ? -20.625 3.268 -5.718 1.00 80.75 206 ASN A N 1
ATOM 1482 C CA . ASN A 1 206 ? -21.566 2.259 -6.200 1.00 80.75 206 ASN A CA 1
ATOM 1483 C C . ASN A 1 206 ? -22.419 1.634 -5.071 1.00 80.75 206 ASN A C 1
ATOM 1485 O O . ASN A 1 206 ? -23.373 0.908 -5.367 1.00 80.75 206 ASN A O 1
ATOM 1489 N N . GLY A 1 207 ? -22.125 1.948 -3.801 1.00 82.25 207 GLY A N 1
ATOM 1490 C CA . GLY A 1 207 ? -22.862 1.499 -2.620 1.00 82.25 207 GLY A CA 1
ATOM 1491 C C . GLY A 1 207 ? -22.792 -0.008 -2.366 1.00 82.25 207 GLY A C 1
ATOM 1492 O O . GLY A 1 207 ? -23.726 -0.567 -1.781 1.00 82.25 207 GLY A O 1
ATOM 1493 N N . ASP A 1 208 ? -21.753 -0.684 -2.858 1.00 86.94 208 ASP A N 1
ATOM 1494 C CA . ASP A 1 208 ? -21.575 -2.129 -2.691 1.00 86.94 208 ASP A CA 1
ATOM 1495 C C . ASP A 1 208 ? -20.680 -2.493 -1.496 1.00 86.94 208 ASP A C 1
ATOM 1497 O O . ASP A 1 208 ? -20.567 -3.670 -1.132 1.00 86.94 208 ASP A O 1
ATOM 1501 N N . SER A 1 209 ? -20.068 -1.486 -0.868 1.00 89.25 209 SER A N 1
ATOM 1502 C CA . SER A 1 209 ? -19.191 -1.610 0.290 1.00 89.25 209 SER A CA 1
ATOM 1503 C C . SER A 1 209 ? -18.026 -2.575 0.043 1.00 89.25 209 SER A C 1
ATOM 1505 O O . SER A 1 209 ? -17.565 -3.273 0.955 1.00 89.25 209 SER A O 1
ATOM 1507 N N . SER A 1 210 ? -17.544 -2.644 -1.195 1.00 92.12 210 SER A N 1
ATOM 1508 C CA . SER A 1 210 ? -16.421 -3.490 -1.610 1.00 92.12 210 SER A CA 1
ATOM 1509 C C . SER A 1 210 ? -15.057 -2.825 -1.420 1.00 92.12 210 SER A C 1
ATOM 1511 O O . SER A 1 210 ? -14.042 -3.522 -1.438 1.00 92.12 210 SER A O 1
ATOM 1513 N N . ASN A 1 211 ? -15.027 -1.508 -1.201 1.00 94.88 211 ASN A N 1
ATOM 1514 C CA . ASN A 1 211 ? -13.817 -0.747 -0.904 1.00 94.88 211 ASN A CA 1
ATOM 1515 C C . ASN A 1 211 ? -13.639 -0.624 0.608 1.00 94.88 211 ASN A C 1
ATOM 1517 O O . ASN A 1 211 ? -14.572 -0.229 1.306 1.00 94.88 211 ASN A O 1
ATOM 1521 N N . TYR A 1 212 ? -12.470 -0.990 1.133 1.00 97.44 212 TYR A N 1
ATOM 1522 C CA . TYR A 1 212 ? -12.199 -0.888 2.569 1.00 97.44 212 TYR A CA 1
ATOM 1523 C C . TYR A 1 212 ? -10.717 -1.071 2.911 1.00 97.44 212 TYR A C 1
ATOM 1525 O O . TYR A 1 212 ? -9.961 -1.778 2.237 1.00 97.44 212 TYR A O 1
ATOM 1533 N N . PHE A 1 213 ? -10.320 -0.479 4.034 1.00 98.62 213 PHE A N 1
ATOM 1534 C CA . PHE A 1 213 ? -9.078 -0.807 4.720 1.00 98.62 213 PHE A CA 1
ATOM 1535 C C . PHE A 1 213 ? -9.324 -1.994 5.658 1.00 98.62 213 PHE A C 1
ATOM 1537 O O . PHE A 1 213 ? -10.309 -2.030 6.393 1.00 98.62 213 PHE A O 1
ATOM 1544 N N . ASN A 1 214 ? -8.446 -2.990 5.649 1.00 98.56 214 ASN A N 1
ATOM 1545 C CA . ASN A 1 214 ? -8.667 -4.255 6.335 1.00 98.56 214 ASN A CA 1
ATOM 1546 C C . ASN A 1 214 ? -7.489 -4.630 7.224 1.00 98.56 214 ASN A C 1
ATOM 1548 O O . ASN A 1 214 ? -6.388 -4.856 6.735 1.00 98.56 214 ASN A O 1
ATOM 1552 N N . PHE A 1 215 ? -7.739 -4.836 8.510 1.00 98.50 215 PHE A N 1
ATOM 1553 C CA . PHE A 1 215 ? -6.823 -5.570 9.367 1.00 98.50 215 PHE A CA 1
ATOM 1554 C C . PHE A 1 215 ? -7.143 -7.060 9.271 1.00 98.50 215 PHE A C 1
ATOM 1556 O O . PHE A 1 215 ? -8.268 -7.489 9.527 1.00 98.50 215 PHE A O 1
ATOM 1563 N N . THR A 1 216 ? -6.171 -7.884 8.895 1.00 96.50 216 THR A N 1
ATOM 1564 C CA . THR A 1 216 ? -6.404 -9.332 8.813 1.00 96.50 216 THR A CA 1
ATOM 1565 C C . THR A 1 216 ? -6.517 -9.956 10.205 1.00 96.50 216 THR A C 1
ATOM 1567 O O . THR A 1 216 ? -6.077 -9.384 11.204 1.00 96.50 216 THR A O 1
ATOM 1570 N N . SER A 1 217 ? -7.047 -11.180 10.282 1.00 91.06 217 SER A N 1
ATOM 1571 C CA . SER A 1 217 ? -7.041 -11.955 11.530 1.00 91.06 217 SER A CA 1
ATOM 1572 C C . SER A 1 217 ? -5.638 -12.024 12.144 1.00 91.06 217 SER A C 1
ATOM 1574 O O . SER A 1 217 ? -4.685 -12.421 11.474 1.00 91.06 217 SER A O 1
ATOM 1576 N N . GLY A 1 218 ? -5.523 -11.669 13.426 1.00 89.62 218 GLY A N 1
ATOM 1577 C CA . GLY A 1 218 ? -4.248 -11.659 14.147 1.00 89.62 218 GLY A CA 1
ATOM 1578 C C . GLY A 1 218 ? -3.260 -10.586 13.680 1.00 89.62 218 GLY A C 1
ATOM 1579 O O . GLY A 1 218 ? -2.067 -10.740 13.939 1.00 89.62 218 GLY A O 1
ATOM 1580 N N . SER A 1 219 ? -3.730 -9.541 12.984 1.00 95.88 219 SER A N 1
ATOM 1581 C CA . SER A 1 219 ? -2.862 -8.467 12.503 1.00 95.88 219 SER A CA 1
ATOM 1582 C C . SER A 1 219 ? -2.070 -7.834 13.644 1.00 95.88 219 SER A C 1
ATOM 1584 O O . SER A 1 219 ? -2.615 -7.515 14.701 1.00 95.88 219 SER A O 1
ATOM 1586 N N . THR A 1 220 ? -0.775 -7.646 13.412 1.00 96.88 220 THR A N 1
ATOM 1587 C CA . THR A 1 220 ? 0.127 -6.878 14.282 1.00 96.88 220 THR A CA 1
ATOM 1588 C C . THR A 1 220 ? 0.452 -5.510 13.692 1.00 96.88 220 THR A C 1
ATOM 1590 O O . THR A 1 220 ? 1.331 -4.812 14.199 1.00 96.88 220 THR A O 1
ATOM 1593 N N . GLY A 1 221 ? -0.212 -5.147 12.591 1.00 97.88 221 GLY A N 1
ATOM 1594 C CA . GLY A 1 221 ? 0.036 -3.896 11.903 1.00 97.88 221 GLY A CA 1
ATOM 1595 C C . GLY A 1 221 ? -0.632 -2.701 12.573 1.00 97.88 221 GLY A C 1
ATOM 1596 O O . GLY A 1 221 ? -1.544 -2.844 13.391 1.00 97.88 221 GLY A O 1
ATOM 1597 N N . SER A 1 222 ? -0.191 -1.508 12.188 1.00 98.50 222 SER A N 1
ATOM 1598 C CA . SER A 1 222 ? -0.807 -0.250 12.607 1.00 98.50 222 SER A CA 1
ATOM 1599 C C . SER A 1 222 ? -1.028 0.706 11.439 1.00 98.50 222 SER A C 1
ATOM 1601 O O . SER A 1 222 ? -0.189 0.810 10.542 1.00 98.50 222 SER A O 1
ATOM 1603 N N . LEU A 1 223 ? -2.135 1.441 11.495 1.00 98.81 223 LEU A N 1
ATOM 1604 C CA . LEU A 1 223 ? -2.463 2.548 10.604 1.00 98.81 223 LEU A CA 1
ATOM 1605 C C . LEU A 1 223 ? -2.320 3.863 11.369 1.00 98.81 223 LEU A C 1
ATOM 1607 O O . LEU A 1 223 ? -3.027 4.098 12.342 1.00 98.81 223 LEU A O 1
ATOM 1611 N N . THR A 1 224 ? -1.439 4.735 10.911 1.00 98.75 224 THR A N 1
ATOM 1612 C CA . THR A 1 224 ? -1.203 6.063 11.468 1.00 98.75 224 THR A CA 1
ATOM 1613 C C . THR A 1 224 ? -1.735 7.109 10.503 1.00 98.75 224 THR A C 1
ATOM 1615 O O . THR A 1 224 ? -1.293 7.167 9.356 1.00 98.75 224 THR A O 1
ATOM 1618 N N . ILE A 1 225 ? -2.631 7.973 10.978 1.00 98.50 225 ILE A N 1
ATOM 1619 C CA . ILE A 1 225 ? -2.982 9.209 10.275 1.00 98.50 225 ILE A CA 1
ATOM 1620 C C . ILE A 1 225 ? -2.174 10.345 10.893 1.00 98.50 225 ILE A C 1
ATOM 1622 O O . ILE A 1 225 ? -2.189 10.512 12.118 1.00 98.50 225 ILE A O 1
ATOM 1626 N N . THR A 1 226 ? -1.484 11.148 10.082 1.00 97.25 226 THR A N 1
ATOM 1627 C CA . THR A 1 226 ? -0.769 12.354 10.542 1.00 97.25 226 THR A CA 1
ATOM 1628 C C . THR A 1 226 ? -1.737 13.517 10.782 1.00 97.25 226 THR A C 1
ATOM 1630 O O . THR A 1 226 ? -1.565 14.627 10.280 1.00 97.25 226 THR A O 1
ATOM 1633 N N . GLU A 1 227 ? -2.784 13.231 11.549 1.00 94.62 227 GLU A N 1
ATOM 1634 C CA . GLU A 1 227 ? -3.784 14.164 12.036 1.00 94.62 227 GLU A CA 1
ATOM 1635 C C . GLU A 1 227 ? -4.067 13.835 13.506 1.00 94.62 227 GLU A C 1
ATOM 1637 O O . GLU A 1 227 ? -4.262 12.678 13.897 1.00 94.62 227 GLU A O 1
ATOM 1642 N N . ALA A 1 228 ? -4.061 14.861 14.355 1.00 94.56 228 ALA A N 1
ATOM 1643 C CA . ALA A 1 228 ? -4.349 14.695 15.772 1.00 94.56 228 ALA A CA 1
ATOM 1644 C C . ALA A 1 228 ? -5.858 14.527 15.998 1.00 94.56 228 ALA A C 1
ATOM 1646 O O . ALA A 1 228 ? -6.639 15.384 15.598 1.00 94.56 228 ALA A O 1
ATOM 1647 N N . GLY A 1 229 ? -6.252 13.469 16.710 1.00 93.12 229 GLY A N 1
ATOM 1648 C CA . GLY A 1 229 ? -7.656 13.204 17.030 1.00 93.12 229 GLY A CA 1
ATOM 1649 C C . GLY A 1 229 ? -8.487 12.715 15.843 1.00 93.12 229 GLY A C 1
ATOM 1650 O O . GLY A 1 229 ? -9.691 12.957 15.832 1.00 93.12 229 GLY A O 1
ATOM 1651 N N . PHE A 1 230 ? -7.860 12.056 14.864 1.00 97.56 230 PHE A N 1
ATOM 1652 C CA . PHE A 1 230 ? -8.563 11.484 13.716 1.00 97.56 230 PHE A CA 1
ATOM 1653 C C . PHE A 1 230 ? -9.671 10.515 14.167 1.00 97.56 230 PHE A C 1
ATOM 1655 O O . PHE A 1 230 ? -9.447 9.651 15.021 1.00 97.56 230 PHE A O 1
ATOM 1662 N N . ASP A 1 231 ? -10.865 10.656 13.588 1.00 97.06 231 ASP A N 1
ATOM 1663 C CA . ASP A 1 231 ? -12.063 9.906 13.980 1.00 97.06 231 ASP A CA 1
ATOM 1664 C C . ASP A 1 231 ? -12.123 8.522 13.315 1.00 97.06 231 ASP A C 1
ATOM 1666 O O . ASP A 1 231 ? -12.877 8.268 12.374 1.00 97.06 231 ASP A O 1
ATOM 1670 N N . PHE A 1 232 ? -11.311 7.597 13.829 1.00 98.31 232 PHE A N 1
ATOM 1671 C CA . PHE A 1 232 ? -11.352 6.197 13.406 1.00 98.31 232 PHE A CA 1
ATOM 1672 C C . PHE A 1 232 ? -12.677 5.498 13.745 1.00 98.31 232 PHE A C 1
ATOM 1674 O O . PHE A 1 232 ? -13.047 4.542 13.062 1.00 98.31 232 PHE A O 1
ATOM 1681 N N . GLU A 1 233 ? -13.389 5.943 14.784 1.00 98.12 233 GLU A N 1
ATOM 1682 C CA . GLU A 1 233 ? -14.639 5.313 15.218 1.00 98.12 233 GLU A CA 1
ATOM 1683 C C . GLU A 1 233 ? -15.721 5.454 14.146 1.00 98.12 233 GLU A C 1
ATOM 1685 O O . GLU A 1 233 ? -16.384 4.470 13.812 1.00 98.12 233 GLU A O 1
ATOM 1690 N N . SER A 1 234 ? -15.857 6.644 13.555 1.00 97.75 234 SER A N 1
ATOM 1691 C CA . SER A 1 234 ? -16.780 6.872 12.441 1.00 97.75 234 SER A CA 1
ATOM 1692 C C . SER A 1 234 ? -16.493 5.942 11.256 1.00 97.75 234 SER A C 1
ATOM 1694 O O . SER A 1 234 ? -17.409 5.283 10.765 1.00 97.75 234 SER A O 1
ATOM 1696 N N . MET A 1 235 ? -15.223 5.793 10.861 1.00 97.88 235 MET A N 1
ATOM 1697 C CA . MET A 1 235 ? -14.838 4.927 9.736 1.00 97.88 235 MET A CA 1
ATOM 1698 C C . MET A 1 235 ? -15.092 3.437 10.008 1.00 97.88 235 MET A C 1
ATOM 1700 O O . MET A 1 235 ? -15.561 2.709 9.131 1.00 97.88 235 MET A O 1
ATOM 1704 N N . VAL A 1 236 ? -14.813 2.958 11.227 1.00 97.94 236 VAL A N 1
ATOM 1705 C CA . VAL A 1 236 ? -15.126 1.570 11.613 1.00 97.94 236 VAL A CA 1
ATOM 1706 C C . VAL A 1 236 ? -16.640 1.345 11.618 1.00 97.94 236 VAL A C 1
ATOM 1708 O O . VAL A 1 236 ? -17.112 0.355 11.064 1.00 97.94 236 VAL A O 1
ATOM 1711 N N . ASN A 1 237 ? -17.414 2.282 12.173 1.00 96.44 237 ASN A N 1
ATOM 1712 C CA . ASN A 1 237 ? -18.877 2.192 12.215 1.00 96.44 237 ASN A CA 1
ATOM 1713 C C . ASN A 1 237 ? -19.523 2.263 10.822 1.00 96.44 237 ASN A C 1
ATOM 1715 O O . ASN A 1 237 ? -20.582 1.669 10.612 1.00 96.44 237 ASN A O 1
ATOM 1719 N N . ALA A 1 238 ? -18.893 2.963 9.875 1.00 95.69 238 ALA A N 1
ATOM 1720 C CA . ALA A 1 238 ? -19.291 2.998 8.470 1.00 95.69 238 ALA A CA 1
ATOM 1721 C C . ALA A 1 238 ? -18.890 1.727 7.694 1.00 95.69 238 ALA A C 1
ATOM 1723 O O . ALA A 1 238 ? -19.314 1.539 6.557 1.00 95.69 238 ALA A O 1
ATOM 1724 N N . GLY A 1 239 ? -18.095 0.833 8.293 1.00 96.19 239 GLY A N 1
ATOM 1725 C CA . GLY A 1 239 ? -17.579 -0.359 7.624 1.00 96.19 239 GLY A CA 1
ATOM 1726 C C . GLY A 1 239 ? -16.4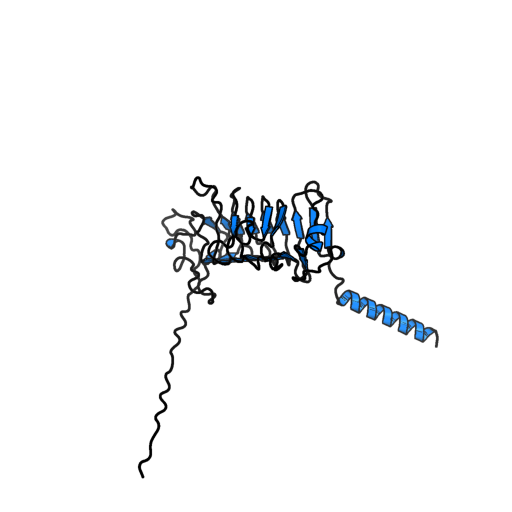78 -0.051 6.605 1.00 96.19 239 GLY A C 1
ATOM 1727 O O . GLY A 1 239 ? -16.216 -0.875 5.732 1.00 96.19 239 GLY A O 1
ATOM 1728 N N . GLU A 1 240 ? -15.828 1.106 6.695 1.00 97.38 240 GLU A N 1
ATOM 1729 C CA . GLU A 1 240 ? -14.711 1.514 5.831 1.00 97.38 240 GLU A CA 1
ATOM 1730 C C . GLU A 1 240 ? -13.379 0.937 6.330 1.00 97.38 240 GLU A C 1
ATOM 1732 O O . GLU A 1 240 ? -12.487 0.629 5.538 1.00 97.38 240 GLU A O 1
ATOM 1737 N N . ILE A 1 241 ? -13.267 0.736 7.648 1.00 98.44 241 ILE A N 1
ATOM 1738 C CA . ILE A 1 241 ? -12.185 -0.009 8.298 1.00 98.44 241 ILE A CA 1
ATOM 1739 C C . ILE A 1 241 ? -12.758 -1.307 8.865 1.00 98.44 241 ILE A C 1
ATOM 1741 O O . ILE A 1 241 ? -13.734 -1.300 9.616 1.00 98.44 241 ILE A O 1
ATOM 1745 N N . ARG A 1 242 ? -12.142 -2.438 8.513 1.00 98.00 242 ARG A N 1
ATOM 1746 C CA . ARG A 1 242 ? -12.649 -3.781 8.819 1.00 98.00 242 ARG A CA 1
ATOM 1747 C C . ARG A 1 242 ? -11.610 -4.670 9.475 1.00 98.00 242 ARG A C 1
ATOM 1749 O O . ARG A 1 242 ? -10.407 -4.481 9.314 1.00 98.00 242 ARG A O 1
ATOM 1756 N N . ILE A 1 243 ? -12.111 -5.698 10.146 1.00 97.38 243 ILE A N 1
ATOM 1757 C CA . ILE A 1 243 ? -11.367 -6.866 10.594 1.00 97.38 243 ILE A CA 1
ATOM 1758 C C . ILE A 1 243 ? -11.773 -8.035 9.708 1.00 97.38 243 ILE A C 1
ATOM 1760 O O . ILE A 1 243 ? -12.942 -8.418 9.655 1.00 97.38 243 ILE A O 1
ATOM 1764 N N . ASN A 1 244 ? -10.801 -8.620 9.016 1.00 95.56 244 ASN A N 1
ATOM 1765 C CA . ASN A 1 244 ? -10.980 -9.805 8.182 1.00 95.56 244 ASN A CA 1
ATOM 1766 C C . ASN A 1 244 ? -12.107 -9.655 7.133 1.00 95.56 244 ASN A C 1
ATOM 1768 O O . ASN A 1 244 ? -12.854 -10.593 6.861 1.00 95.56 244 ASN A O 1
ATOM 1772 N N . GLY A 1 245 ? -12.251 -8.448 6.579 1.00 94.69 245 GLY A N 1
ATOM 1773 C CA . GLY A 1 245 ? -13.272 -8.087 5.596 1.00 94.69 245 GLY A CA 1
ATOM 1774 C C . GLY A 1 245 ? -14.685 -7.926 6.166 1.00 94.69 245 GLY A C 1
ATOM 1775 O O . GLY A 1 245 ? -15.621 -7.712 5.399 1.00 94.69 245 GLY A O 1
ATOM 1776 N N . ASN A 1 246 ? -14.870 -8.003 7.487 1.00 94.75 246 ASN A N 1
ATOM 1777 C CA . ASN A 1 246 ? -16.183 -7.890 8.109 1.00 94.75 246 ASN A CA 1
ATOM 1778 C C . ASN A 1 246 ? -16.643 -6.425 8.218 1.00 94.75 246 ASN A C 1
ATOM 1780 O O . ASN A 1 246 ? -16.099 -5.656 9.012 1.00 94.75 246 ASN A O 1
ATOM 1784 N N . ALA A 1 247 ? -17.685 -6.056 7.468 1.00 93.12 247 ALA A N 1
ATOM 1785 C CA . ALA A 1 247 ? -18.270 -4.713 7.491 1.00 93.12 247 ALA A CA 1
ATOM 1786 C C . ALA A 1 247 ? -18.908 -4.334 8.842 1.00 93.12 247 ALA A C 1
ATOM 1788 O O . ALA A 1 247 ? -19.135 -3.159 9.095 1.00 93.12 247 ALA A O 1
ATOM 1789 N N . THR A 1 248 ? -19.178 -5.302 9.726 1.00 92.31 248 THR A N 1
ATOM 1790 C CA . THR A 1 248 ? -19.735 -5.061 11.069 1.00 92.31 248 THR A CA 1
ATOM 1791 C C . THR A 1 248 ? -18.667 -5.118 12.164 1.00 92.31 248 THR A C 1
ATOM 1793 O O . THR A 1 248 ? -18.941 -5.582 13.274 1.00 92.31 248 THR A O 1
ATOM 1796 N N . SER A 1 249 ? -17.427 -4.751 11.839 1.00 92.56 249 SER A N 1
ATOM 1797 C CA . SER A 1 249 ? -16.349 -4.675 12.830 1.00 92.56 249 SER A CA 1
ATOM 1798 C C . SER A 1 249 ? -16.704 -3.655 13.910 1.00 92.56 249 SER A C 1
ATOM 1800 O O . SER A 1 249 ? -17.332 -2.640 13.620 1.00 92.56 249 SER A O 1
ATOM 1802 N N . VAL A 1 250 ? -16.334 -3.927 15.162 1.00 94.00 250 VAL A N 1
ATOM 1803 C CA . VAL A 1 250 ? -16.639 -3.022 16.275 1.00 94.00 250 VAL A CA 1
ATOM 1804 C C . VAL A 1 250 ? -15.395 -2.247 16.675 1.00 94.00 250 VAL A C 1
ATOM 1806 O O . VAL A 1 250 ? -14.312 -2.808 16.811 1.00 94.00 250 VAL A O 1
ATOM 1809 N N . PHE A 1 251 ? -15.552 -0.946 16.914 1.00 96.56 251 PHE A N 1
ATOM 1810 C CA . PHE A 1 251 ? -14.431 -0.074 17.270 1.00 96.56 251 PHE A CA 1
ATOM 1811 C C . PHE A 1 251 ? -13.708 -0.508 18.559 1.00 96.56 251 PHE A C 1
ATOM 1813 O O . PHE A 1 251 ? -12.510 -0.298 18.705 1.00 96.56 251 PHE A O 1
ATOM 1820 N N . ALA A 1 252 ? -14.412 -1.191 19.467 1.00 95.25 252 ALA A N 1
ATOM 1821 C CA . ALA A 1 252 ? -13.847 -1.720 20.708 1.00 95.25 252 ALA A CA 1
ATOM 1822 C C . ALA A 1 252 ? -12.774 -2.811 20.512 1.00 95.25 252 ALA A C 1
ATOM 1824 O O . ALA A 1 252 ? -12.052 -3.101 21.464 1.00 95.25 252 ALA A O 1
ATOM 1825 N N . ASP A 1 253 ? -12.663 -3.399 19.316 1.00 95.12 253 ASP A N 1
ATOM 1826 C CA . ASP A 1 253 ? -11.612 -4.370 18.978 1.00 95.12 253 ASP A CA 1
ATOM 1827 C C . ASP A 1 253 ? -10.294 -3.686 18.565 1.00 95.12 253 ASP A C 1
ATOM 1829 O O . ASP A 1 253 ? -9.279 -4.348 18.330 1.00 95.12 253 ASP A O 1
ATOM 1833 N N . PHE A 1 254 ? -10.289 -2.354 18.498 1.00 96.94 254 PHE A N 1
ATOM 1834 C CA . PHE A 1 254 ? -9.136 -1.552 18.125 1.00 96.94 254 PHE A CA 1
ATOM 1835 C C . PHE A 1 254 ? -8.572 -0.778 19.318 1.00 96.94 254 PHE A C 1
ATOM 1837 O O . PHE A 1 254 ? -9.283 -0.360 20.231 1.00 96.94 254 PHE A O 1
ATOM 1844 N N . ALA A 1 255 ? -7.262 -0.556 19.287 1.00 97.25 255 ALA A N 1
ATOM 1845 C CA . ALA A 1 255 ? -6.565 0.362 20.167 1.00 97.25 255 ALA A CA 1
ATOM 1846 C C . ALA A 1 255 ? -6.231 1.641 19.397 1.00 97.25 255 ALA A C 1
ATOM 1848 O O . ALA A 1 255 ? -5.721 1.582 18.277 1.00 97.25 255 ALA A O 1
ATOM 1849 N N . VAL A 1 256 ? -6.487 2.790 20.024 1.00 97.94 256 VAL A N 1
ATOM 1850 C CA . VAL A 1 256 ? -6.087 4.101 19.508 1.00 97.94 256 VAL A CA 1
ATOM 1851 C C . VAL A 1 256 ? -4.983 4.680 20.380 1.00 97.94 256 VAL A C 1
ATOM 1853 O O . VAL A 1 256 ? -5.136 4.793 21.598 1.00 97.94 256 VAL A O 1
ATOM 1856 N N . ASP A 1 257 ? -3.882 5.069 19.746 1.00 97.62 257 ASP A N 1
ATOM 1857 C CA . ASP A 1 257 ? -2.767 5.770 20.372 1.00 97.62 257 ASP A CA 1
ATOM 1858 C C . ASP A 1 257 ? -2.624 7.184 19.789 1.00 97.62 257 ASP A C 1
ATOM 1860 O O . ASP A 1 257 ? -2.346 7.373 18.603 1.00 97.62 257 ASP A O 1
ATOM 1864 N N . SER A 1 258 ? -2.800 8.182 20.655 1.00 96.38 258 SER A N 1
ATOM 1865 C CA . SER A 1 258 ? -2.601 9.611 20.368 1.00 96.38 258 SER A CA 1
ATOM 1866 C C . SER A 1 258 ? -1.505 10.221 21.251 1.00 96.38 258 SER A C 1
ATOM 1868 O O . SER A 1 258 ? -1.495 11.427 21.501 1.00 96.38 258 SER A O 1
ATOM 1870 N N . SER A 1 259 ? -0.604 9.398 21.797 1.00 95.56 259 SER A N 1
ATOM 1871 C CA . SER A 1 259 ? 0.479 9.855 22.677 1.00 95.56 259 SER A CA 1
ATOM 1872 C C . SER A 1 259 ? 1.538 10.688 21.947 1.00 95.56 259 SER A C 1
ATOM 1874 O O . SER A 1 259 ? 2.232 11.489 22.577 1.00 95.56 259 SER A O 1
ATOM 1876 N N . ILE A 1 260 ? 1.635 10.541 20.622 1.00 95.44 260 ILE A N 1
ATOM 1877 C CA . ILE A 1 260 ? 2.511 11.328 19.754 1.00 95.44 260 ILE A CA 1
ATOM 1878 C C . ILE A 1 260 ? 1.719 12.510 19.189 1.00 95.44 260 ILE A C 1
ATOM 1880 O O . ILE A 1 260 ? 0.724 12.338 18.492 1.00 95.44 260 ILE A O 1
ATOM 1884 N N . GLY A 1 261 ? 2.165 13.731 19.489 1.00 96.25 261 GLY A N 1
ATOM 1885 C CA . GLY A 1 261 ? 1.500 14.942 19.011 1.00 96.25 261 GLY A CA 1
ATOM 1886 C C . GLY A 1 261 ? 1.498 15.041 17.482 1.00 96.25 261 GLY A C 1
ATOM 1887 O O . GLY A 1 261 ? 2.528 14.834 16.850 1.00 96.25 261 GLY A O 1
ATOM 1888 N N . GLY A 1 262 ? 0.349 15.403 16.905 1.00 96.19 262 GLY A N 1
ATOM 1889 C CA . GLY A 1 262 ? 0.185 15.579 15.457 1.00 96.19 262 GLY A CA 1
ATOM 1890 C C . GLY A 1 262 ? -0.205 14.315 14.689 1.00 96.19 262 GLY A C 1
ATOM 1891 O O . GLY A 1 262 ? -0.378 14.397 13.480 1.00 96.19 262 GLY A O 1
ATOM 1892 N N . GLN A 1 263 ? -0.376 13.172 15.359 1.00 97.44 263 GLN A N 1
ATOM 1893 C CA . GLN A 1 263 ? -0.810 11.930 14.720 1.00 97.44 263 GLN A CA 1
ATOM 1894 C C . GLN A 1 263 ? -1.733 11.107 15.620 1.00 97.44 263 GLN A C 1
ATOM 1896 O O . GLN A 1 263 ? -1.740 11.255 16.844 1.00 97.44 263 GLN A O 1
ATOM 1901 N N . THR A 1 264 ? -2.486 10.205 15.000 1.00 98.31 264 THR A N 1
ATOM 1902 C CA . THR A 1 264 ? -3.342 9.228 15.676 1.00 98.31 264 THR A CA 1
ATOM 1903 C C . THR A 1 264 ? -3.121 7.866 15.038 1.00 98.31 264 THR A C 1
ATOM 1905 O O . THR A 1 264 ? -3.157 7.740 13.816 1.00 98.31 264 THR A O 1
ATOM 1908 N N . THR A 1 265 ? -2.872 6.846 15.855 1.00 98.56 265 THR A N 1
ATOM 1909 C CA . THR A 1 265 ? -2.542 5.494 15.387 1.00 98.56 265 THR A CA 1
ATOM 1910 C C . THR A 1 265 ? -3.633 4.515 15.793 1.00 98.56 265 THR A C 1
ATOM 1912 O O . THR A 1 265 ? -4.013 4.482 16.959 1.00 98.56 265 THR A O 1
ATOM 1915 N N . LEU A 1 266 ? -4.105 3.708 14.849 1.00 98.56 266 LEU A N 1
ATOM 1916 C CA . LEU A 1 266 ? -5.039 2.606 15.038 1.00 98.56 266 LEU A CA 1
ATOM 1917 C C . LEU A 1 266 ? -4.301 1.272 14.899 1.00 98.56 266 LEU A C 1
ATOM 1919 O O . LEU A 1 266 ? -3.544 1.061 13.949 1.00 98.56 266 LEU A O 1
ATOM 1923 N N . SER A 1 267 ? -4.551 0.343 15.811 1.00 97.94 267 SER A N 1
ATOM 1924 C CA . SER A 1 267 ? -4.097 -1.047 15.709 1.00 97.94 267 SER A CA 1
ATOM 1925 C C . SER A 1 267 ? -5.161 -1.999 16.243 1.00 97.94 267 SER A C 1
ATOM 1927 O O . SER A 1 267 ? -6.079 -1.581 16.949 1.00 97.94 267 SER A O 1
ATOM 1929 N N . LEU A 1 268 ? -5.063 -3.287 15.909 1.00 95.94 268 LEU A N 1
ATOM 1930 C CA . LEU A 1 268 ? -5.925 -4.291 16.532 1.00 95.94 268 LEU A CA 1
ATOM 1931 C C . LEU A 1 268 ? -5.474 -4.588 17.955 1.00 95.94 268 LEU A C 1
ATOM 1933 O O . LEU A 1 268 ? -4.285 -4.788 18.216 1.00 95.94 268 LEU A O 1
ATOM 1937 N N . ILE A 1 269 ? -6.440 -4.699 18.866 1.00 93.12 269 ILE A N 1
ATOM 1938 C CA . ILE A 1 269 ? -6.201 -5.311 20.168 1.00 93.12 269 ILE A CA 1
ATOM 1939 C C . ILE A 1 269 ? -5.994 -6.805 19.913 1.00 93.12 269 ILE A C 1
ATOM 1941 O O . ILE A 1 269 ? -6.892 -7.461 19.382 1.00 93.12 269 ILE A O 1
ATOM 1945 N N . PRO A 1 270 ? -4.835 -7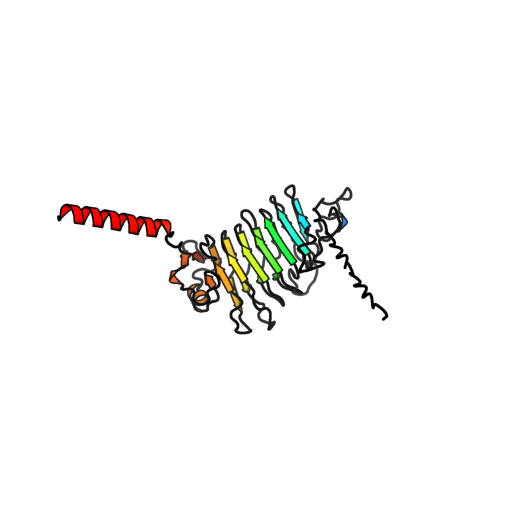.378 20.282 1.00 82.50 270 PRO A N 1
ATOM 1946 C CA . PRO A 1 270 ? -4.617 -8.800 20.093 1.00 82.50 270 PRO A CA 1
ATOM 1947 C C . PRO A 1 270 ? -5.686 -9.595 20.839 1.00 82.50 270 PRO A C 1
ATOM 1949 O O . PRO A 1 270 ? -5.860 -9.428 22.052 1.00 82.50 270 PRO A O 1
ATOM 1952 N N . GLU A 1 271 ? -6.377 -10.489 20.134 1.00 71.69 271 GLU A N 1
ATOM 1953 C CA . GLU A 1 271 ? -7.258 -11.441 20.796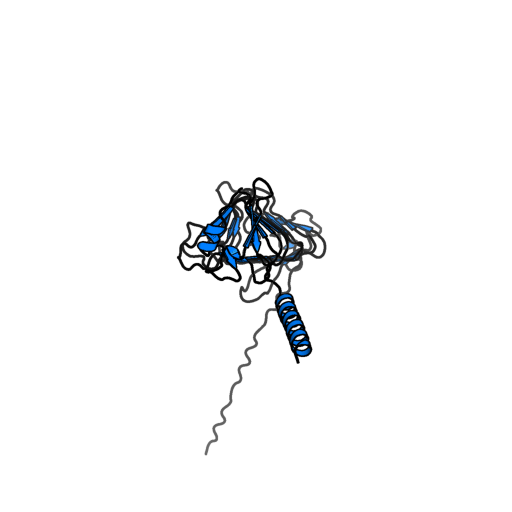 1.00 71.69 271 GLU A CA 1
ATOM 1954 C C . GLU A 1 271 ? -6.444 -12.239 21.829 1.00 71.69 271 GLU A C 1
ATOM 1956 O O . GLU A 1 271 ? -5.308 -12.652 21.547 1.00 71.69 271 GLU A O 1
ATOM 1961 N N . PRO A 1 272 ? -6.988 -12.505 23.030 1.00 66.25 272 PRO A N 1
ATOM 1962 C CA . PRO A 1 272 ? -6.364 -13.441 23.947 1.00 66.25 272 PRO A CA 1
ATOM 1963 C C . PRO A 1 272 ? -6.195 -14.772 23.216 1.00 66.25 272 PRO A C 1
ATOM 1965 O O . PRO A 1 272 ? -7.183 -15.425 22.881 1.00 66.25 272 PRO A O 1
ATOM 1968 N N . GLY A 1 273 ? -4.949 -15.173 22.950 1.00 60.38 273 GLY A N 1
ATOM 1969 C CA . GLY A 1 273 ? -4.695 -16.375 22.161 1.00 60.38 273 GLY A CA 1
ATOM 1970 C C . GLY A 1 273 ? -5.464 -17.568 22.732 1.00 60.38 273 GLY A C 1
ATOM 1971 O O . GLY A 1 273 ? -5.510 -17.752 23.951 1.00 60.38 273 GLY A O 1
ATOM 1972 N N . ALA A 1 274 ? -6.055 -18.402 21.871 1.00 59.41 274 ALA A N 1
ATOM 1973 C CA . ALA A 1 274 ? -6.859 -19.558 22.287 1.00 59.41 274 ALA A CA 1
ATOM 1974 C C . ALA A 1 274 ? -6.140 -20.448 23.324 1.00 59.41 274 ALA A C 1
ATOM 1976 O O . ALA A 1 274 ? -6.775 -21.033 24.200 1.00 59.41 274 ALA A O 1
ATOM 1977 N N . TYR A 1 275 ? -4.803 -20.483 23.289 1.00 58.84 275 TYR A N 1
ATOM 1978 C CA . TYR A 1 275 ? -3.957 -21.127 24.294 1.00 58.84 275 TYR A CA 1
ATOM 1979 C C . TYR A 1 275 ? -4.044 -20.497 25.688 1.00 58.84 275 TYR A C 1
ATOM 1981 O O . TYR A 1 275 ? -4.100 -21.237 26.668 1.00 58.84 275 TYR A O 1
ATOM 1989 N N . ALA A 1 276 ? -4.071 -19.168 25.803 1.00 63.53 276 ALA A N 1
ATOM 1990 C CA . ALA A 1 276 ? -4.239 -18.449 27.068 1.00 63.53 276 ALA A CA 1
ATOM 1991 C C . ALA A 1 276 ? -5.638 -18.688 27.658 1.00 63.53 276 ALA A C 1
ATOM 1993 O O . ALA A 1 276 ? -5.792 -18.920 28.858 1.00 63.53 276 ALA A O 1
ATOM 1994 N N . LEU A 1 277 ? -6.656 -18.724 26.797 1.00 71.31 277 LEU A N 1
ATOM 1995 C CA . LEU A 1 277 ? -8.036 -18.991 27.195 1.00 71.31 277 LEU A CA 1
ATOM 1996 C C . LEU A 1 277 ? -8.209 -20.453 27.645 1.00 71.31 277 LEU A C 1
ATOM 1998 O O . LEU A 1 277 ? -8.746 -20.718 28.722 1.00 71.31 277 LEU A O 1
ATOM 2002 N N . LEU A 1 278 ? -7.651 -21.403 26.888 1.00 71.69 278 LEU A N 1
ATOM 2003 C CA . LEU A 1 278 ? -7.658 -22.826 27.228 1.00 71.69 278 LEU A CA 1
ATOM 2004 C C . LEU A 1 278 ? -6.856 -23.121 28.501 1.00 71.69 278 LEU A C 1
ATOM 2006 O O . LEU A 1 278 ? -7.335 -23.853 29.365 1.00 71.69 278 LEU A O 1
ATOM 2010 N N . THR A 1 279 ? -5.663 -22.542 28.666 1.00 74.19 279 THR A N 1
ATOM 2011 C CA . THR A 1 279 ? -4.890 -22.695 29.912 1.00 74.19 279 THR A CA 1
ATOM 2012 C C . THR A 1 279 ? -5.615 -22.082 31.103 1.00 74.19 279 THR A C 1
ATOM 2014 O O . THR A 1 279 ? -5.637 -22.705 32.164 1.00 74.19 279 THR A O 1
ATOM 2017 N N . GLY A 1 280 ? -6.286 -20.939 30.929 1.00 77.75 280 GLY A N 1
ATOM 2018 C CA . GLY A 1 280 ? -7.163 -20.355 31.942 1.00 77.75 280 GLY A CA 1
ATOM 2019 C C . GLY A 1 280 ? -8.283 -21.310 32.369 1.00 77.75 280 GLY A C 1
ATOM 2020 O O . GLY A 1 280 ? -8.438 -21.591 33.561 1.00 77.75 280 GLY A O 1
ATOM 2021 N N . VAL A 1 281 ? -9.019 -21.882 31.410 1.00 83.06 281 VAL A N 1
ATOM 2022 C CA . VAL A 1 281 ? -10.103 -22.849 31.674 1.00 83.06 281 VAL A CA 1
ATOM 2023 C C . VAL A 1 281 ? -9.575 -24.132 32.323 1.00 83.06 281 VAL A C 1
ATOM 2025 O O . VAL A 1 281 ? -10.165 -24.626 33.290 1.00 83.06 281 VAL A O 1
ATOM 2028 N N . CYS A 1 282 ? -8.446 -24.663 31.853 1.00 82.50 282 CYS A N 1
ATOM 2029 C CA . CYS A 1 282 ? -7.802 -25.838 32.440 1.00 82.50 282 CYS A CA 1
ATOM 2030 C C . CYS A 1 282 ? -7.336 -25.573 33.881 1.00 82.50 282 CYS A C 1
ATOM 2032 O O . CYS A 1 282 ? -7.560 -26.407 34.762 1.00 82.50 282 CYS A O 1
ATOM 2034 N N . ALA A 1 283 ? -6.751 -24.404 34.157 1.00 83.06 283 ALA A N 1
ATOM 2035 C CA . ALA A 1 283 ? -6.330 -24.008 35.500 1.00 83.06 283 ALA A CA 1
ATOM 2036 C C . ALA A 1 283 ? -7.528 -23.860 36.454 1.00 83.06 283 ALA A C 1
ATOM 2038 O O . ALA A 1 283 ? -7.499 -24.384 37.571 1.00 83.06 283 ALA A O 1
ATOM 2039 N N . LEU A 1 284 ? -8.613 -23.222 36.001 1.00 86.50 284 LEU A N 1
ATOM 2040 C CA . LEU A 1 284 ? -9.881 -23.141 36.733 1.00 86.50 284 LEU A CA 1
ATOM 2041 C C . LEU A 1 284 ? -10.446 -24.534 37.037 1.00 86.50 284 LEU A C 1
ATOM 2043 O O . LEU A 1 284 ? -10.798 -24.820 38.183 1.00 86.50 284 LEU A O 1
ATOM 2047 N N . SER A 1 285 ? -10.454 -25.424 36.045 1.00 86.12 285 SER A N 1
ATOM 2048 C CA . SER A 1 285 ? -10.933 -26.803 36.189 1.00 86.12 285 SER A CA 1
ATOM 2049 C C . SER A 1 285 ? -10.115 -27.589 37.220 1.00 86.12 285 SER A C 1
ATOM 2051 O O . SER A 1 285 ? -10.681 -28.251 38.093 1.00 86.12 285 SER A O 1
ATOM 2053 N N . ALA A 1 286 ? -8.785 -27.454 37.202 1.00 87.00 286 ALA A N 1
ATOM 2054 C CA . ALA A 1 286 ? -7.897 -28.085 38.179 1.00 87.00 286 ALA A CA 1
ATOM 2055 C C . ALA A 1 286 ? -8.124 -27.563 39.613 1.00 87.00 286 ALA A C 1
ATOM 2057 O O . ALA A 1 286 ? -8.122 -28.342 40.572 1.00 87.00 286 ALA A O 1
ATOM 2058 N N . ILE A 1 287 ? -8.363 -26.256 39.779 1.00 87.81 287 ILE A N 1
ATOM 2059 C CA . ILE A 1 287 ? -8.699 -25.657 41.081 1.00 87.81 287 ILE A CA 1
ATOM 2060 C C . ILE A 1 287 ? -10.052 -26.176 41.587 1.00 87.81 287 ILE A C 1
ATOM 2062 O O . ILE A 1 287 ? -10.183 -26.494 42.774 1.00 87.81 287 ILE A O 1
ATOM 2066 N N . MET A 1 288 ? -11.052 -26.287 40.708 1.00 88.44 288 MET A N 1
ATOM 2067 C CA . MET A 1 288 ? -12.376 -26.809 41.057 1.00 88.44 288 MET A CA 1
ATOM 2068 C C . MET A 1 288 ? -12.317 -28.278 41.496 1.00 88.44 288 MET A C 1
ATOM 2070 O O . MET A 1 288 ? -12.902 -28.620 42.526 1.00 88.44 288 MET A O 1
ATOM 2074 N N . LEU A 1 289 ? -11.556 -29.121 40.789 1.00 86.19 289 LEU A N 1
ATOM 2075 C CA . LEU A 1 289 ? -11.341 -30.525 41.160 1.00 86.19 289 LEU A CA 1
ATOM 2076 C C . LEU A 1 289 ? -10.668 -30.652 42.533 1.00 86.19 289 LEU A C 1
ATOM 2078 O O . LEU A 1 289 ? -11.210 -31.311 43.421 1.00 86.19 289 LEU A O 1
ATOM 2082 N N . ARG A 1 290 ? -9.575 -29.915 42.774 1.00 85.75 290 ARG A N 1
ATOM 2083 C CA . ARG A 1 290 ? -8.901 -29.899 44.088 1.00 85.75 290 ARG A CA 1
ATOM 2084 C C . ARG A 1 290 ? -9.803 -29.424 45.228 1.00 85.75 290 ARG A C 1
ATOM 2086 O O . ARG A 1 290 ? -9.677 -29.900 46.354 1.00 85.75 290 ARG A O 1
ATOM 2093 N N . ARG A 1 291 ? -10.696 -28.459 44.983 1.00 82.31 291 ARG A N 1
ATOM 2094 C CA . ARG A 1 291 ? -11.653 -27.988 46.002 1.00 82.31 291 ARG A CA 1
ATOM 2095 C C . ARG A 1 291 ? -12.736 -29.020 46.305 1.00 82.31 291 ARG A C 1
ATOM 2097 O O . ARG A 1 291 ? -13.188 -29.071 47.446 1.00 82.31 291 ARG A O 1
ATOM 2104 N N . ARG A 1 292 ? -13.146 -29.818 45.316 1.00 83.25 292 ARG A N 1
ATOM 2105 C CA . ARG A 1 292 ? -14.138 -30.885 45.494 1.00 83.25 292 ARG A CA 1
ATOM 2106 C C . ARG A 1 292 ? -13.579 -32.035 46.330 1.00 83.25 292 ARG A C 1
ATOM 2108 O O . ARG A 1 292 ? -14.264 -32.484 47.238 1.00 83.25 292 ARG A O 1
ATOM 2115 N N . GLU A 1 293 ? -12.331 -32.429 46.092 1.00 75.00 293 GLU A N 1
ATOM 2116 C CA . GLU A 1 293 ? -11.658 -33.485 46.865 1.00 75.00 293 GLU A CA 1
ATOM 2117 C C . GLU A 1 293 ? -11.461 -33.126 48.343 1.00 75.00 293 GLU A C 1
ATOM 2119 O O . GLU A 1 293 ? -11.499 -34.002 49.190 1.00 75.00 293 GLU A O 1
ATOM 2124 N N . ARG A 1 294 ? -11.293 -31.842 48.684 1.00 75.44 294 ARG A N 1
ATOM 2125 C CA . ARG A 1 294 ? -11.141 -31.402 50.087 1.00 75.44 294 ARG A CA 1
ATOM 2126 C C . ARG A 1 294 ? -12.455 -31.292 50.867 1.00 75.44 294 ARG A C 1
ATOM 2128 O O . ARG A 1 294 ? -12.419 -30.979 52.054 1.00 75.44 294 ARG A O 1
ATOM 2135 N N . ARG A 1 295 ? -13.603 -31.428 50.198 1.00 73.25 295 ARG A N 1
ATOM 2136 C CA . ARG A 1 295 ? -14.943 -31.338 50.808 1.00 73.25 295 ARG A CA 1
ATOM 2137 C C . ARG A 1 295 ? -15.656 -32.693 50.892 1.00 73.25 295 ARG A C 1
ATOM 2139 O O . ARG A 1 295 ? -16.758 -32.728 51.434 1.00 73.25 295 ARG A O 1
ATOM 2146 N N . ALA A 1 296 ? -15.066 -33.745 50.327 1.00 59.44 296 ALA A N 1
ATOM 2147 C CA . ALA A 1 296 ? -15.500 -35.134 50.461 1.00 59.44 296 ALA A CA 1
ATOM 2148 C C . ALA A 1 296 ? -14.669 -35.820 51.552 1.00 59.44 296 ALA A C 1
ATOM 2150 O O . ALA A 1 296 ? -15.232 -36.709 52.222 1.00 59.44 296 ALA A O 1
#

Secondary structure (DSSP, 8-state):
-------------------PPPEEB--S-SS----BTT-GGGBBTB----S-TTS---EEEE-SS--EEEE-STTTTTT-EEEEETT-EEEE-S--S-SSS---EE-SEEEEEEB-EEEE--SSPEEESSSS-EEEEE-TT-EEEESS-EEE-SSS-EEEEESSSEEEEEEEEEES-TT-S-----EEEESSSEEEEEEEEE--TTSS---EEEEPTT---EEEESSTT--HHHHHHTTSEEETTBTT--GGGEEEE--STT-EEEEEPPP--HHHHHHHHHHHHHHHHHHHHTT-

Sequence (296 aa):
MFNKYSYTLFALTLITATASADTTWIGAGTDAASSDIGDAANWSDGLPTNSDPASEGFIGLVGGSPVTVELESRSDLNGRNYTVSNGSTIHSVGDFPDTSNDGFRWGNSTLTLDGGHLDIDSAETSYLGRGGAVTIHMNAGSSLELGGTAYLGYDSTVVVNQNGGTTVVGGTMVLQWPYNADPSGNIFNLSAGTVTVGGLTVNDENGDSSNYFNFTSGSTGSLTITEAGFDFESMVNAGEIRINGNATSVFADFAVDSSIGGQTTLSLIPEPGAYALLTGVCALSAIMLRRRERRA

Radius of gyration: 25.2 Å; chains: 1; bounding box: 52×79×95 Å

Foldseek 3Di:
DDDDDDDDDDDDPPPPDPQADEKEQQADDVPNDALALQDQNRIPRGHFALPDVVDPHYEYEDDPEAEEGEHQDLCSQERGEYEFEHAHEYEYDEDNPDDDLDAREYANYEYEYHLYEYYDQYQGEHEAHPPHEYEYEYAANYEYEANHEYEQAEPEEYEYHHREDEYEHNEEHEDHDPPHQDHFQHEYEAQEYEYEYQYYYYDDNVVPLNAAYEYEQQRPYKYKHQAAPDCVQVCLQCLRYYYNSDSNDHCVQWDWDRVDDRMIMIDGDGDCPPVNVVVVVVVVVVVVVVVVVVVD